Protein 1D4O (pdb70)

Secondary structure (DSSP, 8-state):
--S-B--HHHHHHHHHH-SEEEEEE-HHHHHTTTHHHHHHHHHHHHHTT-EEEEEE-TT-SSSTTHHHHHHHHHT--GGGEEEHHHHGGGGGG-SEEEEES-SGGG-THHHH-TTSTTTT-----GGGSS-EEEEESSS---TT----GGGGSTTEEEEES-HHHHHHHHHHHHHT-

CATH classification: 3.40.50.1220

Solvent-accessible surface area: 8611 Å² total; per-residue (Å²): 118,106,52,78,111,25,80,53,78,60,0,21,83,47,2,156,152,4,110,20,1,2,0,0,1,2,87,25,0,15,65,19,133,0,6,125,7,0,15,43,1,4,122,30,2,48,141,100,68,27,115,5,34,0,0,7,10,85,105,5,12,115,131,131,29,37,1,58,80,46,0,27,135,23,55,6,73,174,123,34,30,34,117,13,123,110,0,18,164,46,0,62,113,3,48,1,0,0,0,0,14,3,13,36,11,0,0,0,12,6,93,87,61,116,144,20,118,10,38,71,96,86,6,1,35,0,33,93,5,130,43,0,0,0,1,30,193,57,49,31,91,24,170,27,71,26,88,0,43,0,2,74,46,145,35,4,2,0,8,64,10,43,8,76,129,10,0,49,30,0,41,56,60,13,187,141,113

Foldseek 3Di:
DQFAADELVVVLVLLVPWQEEEEEEAALCVVLVQLQLVLLVQVLSVVVVGLYAYEYEQCGHDDGCVVVVSNVVNPRDPVRYDYQVVCLVCLLVGSEYEYQHDAVQAACCLPVPCPDPNPVPHHRPNLNHQAYEYEEADQFDDDVRDGGCSRRDPRYYYHHDRRNVSSVVSSVVSVVD

Structure (mmCIF, N/CA/C/O backbone):
data_1D4O
#
_entry.id   1D4O
#
_cell.length_a   33.66
_cell.length_b   36.73
_cell.length_c   38.49
_cell.angle_alpha   68.36
_cell.angle_beta   87.99
_cell.angle_gamma   74.80
#
_symmetry.space_group_name_H-M   'P 1'
#
loop_
_entity.id
_entity.type
_entity.pdbx_description
1 polymer 'NADP(H) TRANSHYDROGENASE'
2 non-polymer 'NADP NICOTINAMIDE-ADENINE-DINUCLEOTIDE PHOSPHATE'
3 water water
#
loop_
_atom_site.group_PDB
_atom_site.id
_atom_site.type_symbol
_atom_site.label_atom_id
_atom_site.label_alt_id
_atom_site.label_comp_id
_atom_site.label_asym_id
_atom_site.label_entity_id
_atom_site.label_seq_id
_atom_site.pdbx_PDB_ins_code
_atom_site.Cartn_x
_atom_site.Cartn_y
_atom_site.Cartn_z
_atom_site.occupancy
_atom_site.B_iso_or_equiv
_atom_site.auth_seq_id
_atom_site.auth_comp_id
_atom_site.auth_asym_id
_atom_site.auth_atom_id
_atom_site.pdbx_PDB_model_num
ATOM 1 N N . GLY A 1 5 ? 10.585 10.086 -5.397 1.00 69.07 5 GLY A N 1
ATOM 2 C CA . GLY A 1 5 ? 11.345 10.576 -4.250 1.00 55.70 5 GLY A CA 1
ATOM 3 C C . GLY A 1 5 ? 10.406 11.038 -3.148 1.00 44.02 5 GLY A C 1
ATOM 4 O O . GLY A 1 5 ? 9.306 11.504 -3.473 1.00 50.35 5 GLY A O 1
ATOM 5 N N . THR A 1 6 ? 10.819 10.933 -1.896 1.00 41.84 6 THR A N 1
ATOM 6 C CA . THR A 1 6 ? 10.045 11.150 -0.686 1.00 34.02 6 THR A CA 1
ATOM 7 C C . THR A 1 6 ? 9.507 12.550 -0.464 1.00 32.57 6 THR A C 1
ATOM 8 O O . THR A 1 6 ? 8.602 12.698 0.370 1.00 38.13 6 THR A O 1
ATOM 12 N N . HIS A 1 7 ? 9.921 13.629 -1.070 1.00 31.05 7 HIS A N 1
ATOM 13 C CA . HIS A 1 7 ? 9.283 14.941 -0.950 1.00 27.40 7 HIS A CA 1
ATOM 14 C C . HIS A 1 7 ? 8.779 15.407 -2.308 1.00 28.32 7 HIS A C 1
ATOM 15 O O . HIS A 1 7 ? 9.072 14.814 -3.339 1.00 28.55 7 HIS A O 1
ATOM 22 N N . THR A 1 8 ? 8.016 16.501 -2.307 1.00 26.71 8 THR A N 1
ATOM 23 C CA . THR A 1 8 ? 7.513 17.164 -3.494 1.00 27.07 8 THR A CA 1
ATOM 24 C C . THR A 1 8 ? 8.285 18.456 -3.718 1.00 25.32 8 THR A C 1
ATOM 25 O O . THR A 1 8 ? 8.437 19.266 -2.814 1.00 27.76 8 THR A O 1
ATOM 29 N N . GLU A 1 9 ? 8.825 18.679 -4.899 1.00 26.72 9 GLU A N 1
ATOM 30 C CA . GLU A 1 9 ? 9.418 19.941 -5.291 1.00 24.78 9 GLU A CA 1
ATOM 31 C C . GLU A 1 9 ? 8.456 20.723 -6.178 1.00 25.70 9 GLU A C 1
ATOM 32 O O . GLU A 1 9 ? 7.818 20.165 -7.115 1.00 30.04 9 GLU A O 1
ATOM 38 N N . ILE A 1 10 ? 8.357 22.018 -5.914 1.00 25.04 10 ILE A N 1
ATOM 39 C CA . ILE A 1 10 ? 7.595 22.904 -6.783 1.00 24.06 10 ILE A CA 1
ATOM 40 C C . ILE A 1 10 ? 8.502 23.985 -7.377 1.00 24.28 10 ILE A C 1
ATOM 41 O O . ILE A 1 10 ? 9.640 24.160 -6.933 1.00 23.77 10 ILE A O 1
ATOM 46 N N . ASN A 1 11 ? 7.959 24.702 -8.350 1.00 23.20 11 ASN A N 1
ATOM 47 C CA . ASN A 1 11 ? 8.679 25.817 -8.989 1.00 23.95 11 ASN A CA 1
ATOM 48 C C . ASN A 1 11 ? 8.067 27.129 -8.519 1.00 23.88 11 ASN A C 1
ATOM 49 O O . ASN A 1 11 ? 7.049 27.142 -7.803 1.00 22.80 11 ASN A O 1
ATOM 54 N N . LEU A 1 12 ? 8.592 28.250 -8.965 1.00 23.47 12 LEU A N 1
ATOM 55 C CA . LEU A 1 12 ? 8.121 29.572 -8.592 1.00 23.56 12 LEU A CA 1
ATOM 56 C C . LEU A 1 12 ? 6.681 29.815 -9.039 1.00 23.30 12 LEU A C 1
ATOM 57 O O . LEU A 1 12 ? 5.942 30.489 -8.321 1.00 22.93 12 LEU A O 1
ATOM 62 N N . ASP A 1 13 ? 6.309 29.331 -10.239 1.00 23.27 13 ASP A N 1
ATOM 63 C CA . ASP A 1 13 ? 4.944 29.605 -10.688 1.00 23.37 13 ASP A CA 1
ATOM 64 C C . ASP A 1 13 ? 3.910 28.842 -9.860 1.00 22.44 13 ASP A C 1
ATOM 65 O O . ASP A 1 13 ? 2.822 29.360 -9.570 1.00 24.02 13 ASP A O 1
ATOM 70 N N . ASN A 1 14 ? 4.280 27.642 -9.435 1.00 21.88 14 ASN A N 1
ATOM 71 C CA . ASN A 1 14 ? 3.384 26.883 -8.541 1.00 22.68 14 ASN A CA 1
ATOM 72 C C . ASN A 1 14 ? 3.166 27.690 -7.248 1.00 21.37 14 ASN A C 1
ATOM 73 O O . ASN A 1 14 ? 2.072 27.820 -6.719 1.00 23.30 14 ASN A O 1
ATOM 78 N N . ALA A 1 15 ? 4.264 28.292 -6.751 1.00 21.97 15 ALA A N 1
ATOM 79 C CA . ALA A 1 15 ? 4.223 29.044 -5.485 1.00 21.40 15 ALA A CA 1
ATOM 80 C C . ALA A 1 15 ? 3.337 30.271 -5.657 1.00 22.15 15 ALA A C 1
ATOM 81 O O . ALA A 1 15 ? 2.554 30.599 -4.765 1.00 23.83 15 ALA A O 1
ATOM 83 N N . ILE A 1 16 ? 3.512 30.952 -6.779 1.00 23.16 16 ILE A N 1
ATOM 84 C CA . ILE A 1 16 ? 2.652 32.128 -7.011 1.00 22.72 16 ILE A CA 1
ATOM 85 C C . ILE A 1 16 ? 1.202 31.751 -7.106 1.00 22.94 16 ILE A C 1
ATOM 86 O O . ILE A 1 16 ? 0.335 32.478 -6.583 1.00 23.48 16 ILE A O 1
ATOM 91 N N . ASP A 1 17 ? 0.904 30.624 -7.787 1.00 22.48 17 ASP A N 1
ATOM 92 C CA . ASP A 1 17 ? -0.526 30.257 -7.860 1.00 23.94 17 ASP A CA 1
ATOM 93 C C . ASP A 1 17 ? -1.065 29.896 -6.493 1.00 24.97 17 ASP A C 1
ATOM 94 O O . ASP A 1 17 ? -2.226 30.209 -6.201 1.00 25.51 17 ASP A O 1
ATOM 99 N N . MET A 1 18 ? -0.284 29.254 -5.631 1.00 24.07 18 MET A N 1
ATOM 100 C CA . MET A 1 18 ? -0.707 28.966 -4.256 1.00 23.68 18 MET A CA 1
ATOM 101 C C . MET A 1 18 ? -0.934 30.265 -3.483 1.00 22.83 18 MET A C 1
ATOM 102 O O . MET A 1 18 ? -1.927 30.367 -2.751 1.00 25.00 18 MET A O 1
ATOM 107 N N . ILE A 1 19 ? -0.060 31.266 -3.625 1.00 22.70 19 ILE A N 1
ATOM 108 C CA . ILE A 1 19 ? -0.260 32.558 -2.958 1.00 23.39 19 ILE A CA 1
ATOM 109 C C . ILE A 1 19 ? -1.531 33.225 -3.448 1.00 25.55 19 ILE A C 1
ATOM 110 O O . ILE A 1 19 ? -2.277 33.814 -2.680 1.00 26.27 19 ILE A O 1
ATOM 115 N N . ARG A 1 20 ? -1.791 33.112 -4.760 1.00 29.64 20 ARG A N 1
ATOM 116 C CA . ARG A 1 20 ? -2.922 33.804 -5.336 1.00 30.87 20 ARG A CA 1
ATOM 117 C C . ARG A 1 20 ? -4.235 33.235 -4.833 1.00 30.48 20 ARG A C 1
ATOM 118 O O . ARG A 1 20 ? -5.245 33.913 -4.595 1.00 32.82 20 ARG A O 1
ATOM 131 N N . GLU A 1 21 ? -4.223 31.917 -4.672 1.00 29.30 21 GLU A N 1
ATOM 132 C CA . GLU A 1 21 ? -5.428 31.228 -4.220 1.00 30.32 21 GLU A CA 1
ATOM 133 C C . GLU A 1 21 ? -5.668 31.355 -2.721 1.00 27.00 21 GLU A C 1
ATOM 134 O O . GLU A 1 21 ? -6.782 31.116 -2.296 1.00 32.12 21 GLU A O 1
ATOM 140 N N . ALA A 1 22 ? -4.665 31.751 -1.939 1.00 24.55 22 ALA A N 1
ATOM 141 C CA . ALA A 1 22 ? -4.774 31.893 -0.488 1.00 22.71 22 ALA A CA 1
ATOM 142 C C . ALA A 1 22 ? -5.333 33.237 -0.053 1.00 24.59 22 ALA A C 1
ATOM 143 O O . ALA A 1 22 ? -4.888 34.290 -0.505 1.00 27.82 22 ALA A O 1
ATOM 145 N N . ASN A 1 23 ? -6.321 33.213 0.855 1.00 24.45 23 ASN A N 1
ATOM 146 C CA . ASN A 1 23 ? -6.762 34.437 1.536 1.00 22.55 23 ASN A CA 1
ATOM 147 C C . ASN A 1 23 ? -5.886 34.794 2.733 1.00 24.23 23 ASN A C 1
ATOM 148 O O . ASN A 1 23 ? -5.656 35.979 3.065 1.00 25.33 23 ASN A O 1
ATOM 153 N N . SER A 1 24 ? -5.453 33.728 3.438 1.00 21.66 24 SER A N 1
ATOM 154 C CA . SER A 1 24 ? -4.714 33.875 4.692 1.00 22.12 24 SER A CA 1
ATOM 155 C C . SER A 1 24 ? -3.353 33.211 4.510 1.00 21.21 24 SER A C 1
ATOM 156 O O . SER A 1 24 ? -3.251 32.044 4.078 1.00 21.79 24 SER A O 1
ATOM 159 N N . ILE A 1 25 ? -2.313 33.967 4.879 1.00 21.23 25 ILE A N 1
ATOM 160 C CA . ILE A 1 25 ? -0.927 33.511 4.763 1.00 21.21 25 ILE A CA 1
ATOM 161 C C . ILE A 1 25 ? -0.211 33.782 6.062 1.00 20.76 25 ILE A C 1
ATOM 162 O O . ILE A 1 25 ? -0.300 34.901 6.582 1.00 22.33 25 ILE A O 1
ATOM 167 N N . ILE A 1 26 ? 0.528 32.778 6.568 1.00 19.72 26 ILE A N 1
ATOM 168 C CA . ILE A 1 26 ? 1.395 33.040 7.704 1.00 20.11 26 ILE A CA 1
ATOM 169 C C . ILE A 1 26 ? 2.820 32.729 7.253 1.00 19.67 26 ILE A C 1
ATOM 170 O O . ILE A 1 26 ? 3.049 31.652 6.641 1.00 20.02 26 ILE A O 1
ATOM 175 N N . ILE A 1 27 ? 3.751 33.629 7.549 1.00 19.13 27 ILE A N 1
ATOM 176 C CA . ILE A 1 27 ? 5.163 33.379 7.289 1.00 19.06 27 ILE A CA 1
ATOM 177 C C . ILE A 1 27 ? 5.822 33.036 8.605 1.00 18.71 27 ILE A C 1
ATOM 178 O O . ILE A 1 27 ? 5.705 33.791 9.584 1.00 20.08 27 ILE A O 1
ATOM 183 N N . THR A 1 28 ? 6.511 31.877 8.644 1.00 19.52 28 THR A N 1
ATOM 184 C CA . THR A 1 28 ? 7.267 31.528 9.836 1.00 19.52 28 THR A CA 1
ATOM 185 C C . THR A 1 28 ? 8.750 31.637 9.477 1.00 19.45 28 THR A C 1
ATOM 186 O O . THR A 1 28 ? 9.267 30.757 8.766 1.00 20.37 28 THR A O 1
ATOM 190 N N . PRO A 1 29 ? 9.419 32.711 9.910 1.00 20.00 29 PRO A N 1
ATOM 191 C CA . PRO A 1 29 ? 10.807 32.972 9.514 1.00 20.43 29 PRO A CA 1
ATOM 192 C C . PRO A 1 29 ? 11.761 32.302 10.481 1.00 19.33 29 PRO A C 1
ATOM 193 O O . PRO A 1 29 ? 11.512 32.220 11.672 1.00 19.90 29 PRO A O 1
ATOM 197 N N . GLY A 1 30 ? 12.923 31.885 9.959 1.00 19.52 30 GLY A N 1
ATOM 198 C CA . GLY A 1 30 ? 13.964 31.336 10.786 1.00 20.14 30 GLY A CA 1
ATOM 199 C C . GLY A 1 30 ? 15.338 31.831 10.332 1.00 21.10 30 GLY A C 1
ATOM 200 O O . GLY A 1 30 ? 15.429 32.726 9.488 1.00 20.64 30 GLY A O 1
ATOM 201 N N . TYR A 1 31 ? 16.365 31.191 10.878 1.00 20.18 31 TYR A N 1
ATOM 202 C CA . TYR A 1 31 ? 17.723 31.630 10.588 1.00 20.59 31 TYR A CA 1
ATOM 203 C C . TYR A 1 31 ? 18.013 31.758 9.105 1.00 20.89 31 TYR A C 1
ATOM 204 O O . TYR A 1 31 ? 18.698 32.719 8.710 1.00 23.24 31 TYR A O 1
ATOM 213 N N . GLY A 1 32 ? 17.543 30.884 8.259 1.00 20.14 32 GLY A N 1
ATOM 214 C CA . GLY A 1 32 ? 17.844 30.961 6.839 1.00 20.70 32 GLY A CA 1
ATOM 215 C C . GLY A 1 32 ? 17.430 32.229 6.161 1.00 20.77 32 GLY A C 1
ATOM 216 O O . GLY A 1 32 ? 18.046 32.662 5.197 1.00 22.25 32 GLY A O 1
ATOM 217 N N . LEU A 1 33 ? 16.349 32.846 6.648 1.00 21.81 33 LEU A N 1
ATOM 218 C CA . LEU A 1 33 ? 15.877 34.125 6.110 1.00 21.29 33 LEU A CA 1
ATOM 219 C C . LEU A 1 33 ? 16.942 35.207 6.278 1.00 21.52 33 LEU A C 1
ATOM 220 O O . LEU A 1 33 ? 17.302 35.906 5.336 1.00 23.33 33 LEU A O 1
ATOM 225 N N . CYS A 1 34 ? 17.404 35.344 7.496 1.00 22.40 34 CYS A N 1
ATOM 226 C CA . CYS A 1 34 ? 18.360 36.456 7.706 1.00 23.09 34 CYS A CA 1
ATOM 227 C C . CYS A 1 34 ? 19.761 36.060 7.258 1.00 23.43 34 CYS A C 1
ATOM 228 O O . CYS A 1 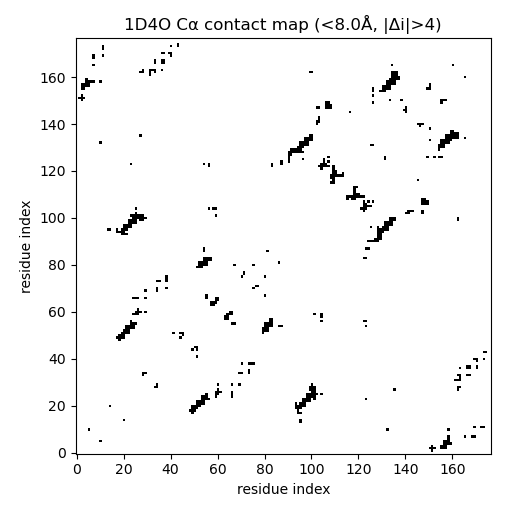34 ? 20.509 36.976 6.855 1.00 23.78 34 CYS A O 1
ATOM 231 N N . ALA A 1 35 ? 20.120 34.786 7.230 1.00 22.12 35 ALA A N 1
ATOM 232 C CA . ALA A 1 35 ? 21.386 34.394 6.613 1.00 23.02 35 ALA A CA 1
ATOM 233 C C . ALA A 1 35 ? 21.465 34.910 5.182 1.00 23.59 35 ALA A C 1
ATOM 234 O O . ALA A 1 35 ? 22.582 35.275 4.712 1.00 24.53 35 ALA A O 1
ATOM 236 N N . ALA A 1 36 ? 20.337 34.908 4.473 1.00 22.11 36 ALA A N 1
ATOM 237 C CA . ALA A 1 36 ? 20.317 35.287 3.069 1.00 22.12 36 ALA A CA 1
ATOM 238 C C . ALA A 1 36 ? 19.997 36.765 2.858 1.00 21.69 36 ALA A C 1
ATOM 239 O O . ALA A 1 36 ? 19.963 37.242 1.711 1.00 23.56 36 ALA A O 1
ATOM 241 N N . LYS A 1 37 ? 19.740 37.515 3.946 1.00 22.96 37 LYS A N 1
ATOM 242 C CA . LYS A 1 37 ? 19.227 38.873 3.860 1.00 23.67 37 LYS A CA 1
ATOM 243 C C . LYS A 1 37 ? 17.928 38.991 3.074 1.00 23.08 37 LYS A C 1
ATOM 244 O O . LYS A 1 37 ? 17.606 39.948 2.338 1.00 23.96 37 LYS A O 1
ATOM 250 N N . ALA A 1 38 ? 17.048 37.996 3.213 1.00 22.51 38 ALA A N 1
ATOM 251 C CA . ALA A 1 38 ? 15.774 37.960 2.500 1.00 23.24 38 ALA A CA 1
ATOM 252 C C . ALA A 1 38 ? 14.701 38.846 3.124 1.00 22.86 38 ALA A C 1
ATOM 253 O O . ALA A 1 38 ? 13.600 38.938 2.587 1.00 21.64 38 ALA A O 1
ATOM 255 N N . GLN A 1 39 ? 15.005 39.505 4.250 1.00 22.38 39 GLN A N 1
ATOM 256 C CA . GLN A 1 39 ? 14.013 40.332 4.900 1.00 22.54 39 GLN A CA 1
ATOM 257 C C . GLN A 1 39 ? 13.546 41.469 4.006 1.00 22.42 39 GLN A C 1
ATOM 258 O O . GLN A 1 39 ? 12.367 41.870 4.138 1.00 23.85 39 GLN A O 1
ATOM 264 N N . TYR A 1 40 ? 14.414 41.948 3.127 1.00 22.98 40 TYR A N 1
ATOM 265 C CA . TYR A 1 40 ? 14.101 43.131 2.308 1.00 24.45 40 TYR A CA 1
ATOM 266 C C . TYR A 1 40 ? 13.074 42.782 1.240 1.00 23.40 40 TYR A C 1
ATOM 267 O O . TYR A 1 40 ? 12.007 43.446 1.216 1.00 24.05 40 TYR A O 1
ATOM 276 N N . PRO A 1 41 ? 13.288 41.785 0.389 1.00 23.10 41 PRO A N 1
ATOM 277 C CA . PRO A 1 41 ? 12.214 41.450 -0.568 1.00 22.54 41 PRO A CA 1
ATOM 278 C C . PRO A 1 41 ? 10.958 40.995 0.160 1.00 24.04 41 PRO A C 1
ATOM 279 O O . PRO A 1 41 ? 9.822 41.211 -0.274 1.00 25.12 41 PRO A O 1
ATOM 283 N N . ILE A 1 42 ? 11.124 40.316 1.298 1.00 22.15 42 ILE A N 1
ATOM 284 C CA . ILE A 1 42 ? 9.900 39.857 1.974 1.00 23.17 42 ILE A CA 1
ATOM 285 C C . ILE A 1 42 ? 9.037 40.984 2.484 1.00 24.11 42 ILE A C 1
ATOM 286 O O . ILE A 1 42 ? 7.782 40.943 2.440 1.00 25.06 42 ILE A O 1
ATOM 291 N N . ALA A 1 43 ? 9.652 42.050 2.995 1.00 24.52 43 ALA A N 1
ATOM 292 C CA . ALA A 1 43 ? 8.814 43.153 3.485 1.00 26.63 43 ALA A CA 1
ATOM 293 C C . ALA A 1 43 ? 8.037 43.725 2.309 1.00 25.62 43 ALA A C 1
ATOM 294 O O . ALA A 1 43 ? 6.883 44.115 2.478 1.00 27.55 43 ALA A O 1
ATOM 296 N N . ASP A 1 44 ? 8.604 43.764 1.097 1.00 25.06 44 ASP A N 1
ATOM 297 C CA . ASP A 1 44 ? 7.787 44.303 -0.010 1.00 26.99 44 ASP A CA 1
ATOM 298 C C . ASP A 1 44 ? 6.715 43.328 -0.474 1.00 25.36 44 ASP A C 1
ATOM 299 O O . ASP A 1 44 ? 5.575 43.741 -0.792 1.00 26.19 44 ASP A O 1
ATOM 304 N N . LEU A 1 45 ? 7.049 42.047 -0.519 1.00 24.45 45 LEU A N 1
ATOM 305 C CA . LEU A 1 45 ? 6.057 41.019 -0.858 1.00 24.73 45 LEU A CA 1
ATOM 306 C C . LEU A 1 45 ? 4.850 41.158 0.062 1.00 25.34 45 LEU A C 1
ATOM 307 O O . LEU A 1 45 ? 3.686 41.139 -0.354 1.00 27.06 45 LEU A O 1
ATOM 312 N N . VAL A 1 46 ? 5.122 41.282 1.375 1.00 24.06 46 VAL A N 1
ATOM 313 C CA . VAL A 1 46 ? 4.016 41.332 2.332 1.00 24.92 46 VAL A CA 1
ATOM 314 C C . VAL A 1 46 ? 3.180 42.585 2.102 1.00 24.68 46 VAL A C 1
ATOM 315 O O . VAL A 1 46 ? 1.936 42.559 2.166 1.00 26.32 46 VAL A O 1
ATOM 319 N N . LYS A 1 47 ? 3.826 43.706 1.806 1.00 25.09 47 LYS A N 1
ATOM 320 C CA . LYS A 1 47 ? 3.054 44.940 1.580 1.00 26.87 47 LYS A CA 1
ATOM 321 C C . LYS A 1 47 ? 2.141 44.778 0.376 1.00 24.97 47 LYS A C 1
ATOM 322 O O . LYS A 1 47 ? 0.953 45.126 0.439 1.00 27.52 47 LYS A O 1
ATOM 328 N N . MET A 1 48 ? 2.674 44.269 -0.733 1.00 25.38 48 MET A N 1
ATOM 329 C CA . MET A 1 48 ? 1.820 44.020 -1.900 1.00 26.28 48 MET A CA 1
ATOM 330 C C . MET A 1 48 ? 0.698 43.028 -1.640 1.00 26.58 48 MET A C 1
ATOM 331 O O . MET A 1 48 ? -0.448 43.214 -2.058 1.00 29.30 48 MET A O 1
ATOM 336 N N . LEU A 1 49 ? 0.992 41.919 -0.957 1.00 25.55 49 LEU A N 1
ATOM 337 C CA . LEU A 1 49 ? -0.097 40.969 -0.742 1.00 25.52 49 LEU A CA 1
ATOM 338 C C . LEU A 1 49 ? -1.170 41.517 0.189 1.00 26.18 49 LEU A C 1
ATOM 339 O O . LEU A 1 49 ? -2.363 41.202 0.025 1.00 28.68 49 LEU A O 1
ATOM 344 N N . SER A 1 50 ? -0.783 42.306 1.186 1.00 27.08 50 SER A N 1
ATOM 345 C CA . SER A 1 50 ? -1.741 42.951 2.070 1.00 30.30 50 SER A CA 1
ATOM 346 C C . SER A 1 50 ? -2.599 43.925 1.277 1.00 29.54 50 SER A C 1
ATOM 347 O O . SER A 1 50 ? -3.793 44.038 1.535 1.00 30.88 50 SER A O 1
ATOM 350 N N . GLU A 1 51 ? -2.007 44.617 0.301 1.00 34.54 51 GLU A N 1
ATOM 351 C CA . GLU A 1 51 ? -2.790 45.581 -0.505 1.00 39.31 51 GLU A CA 1
ATOM 352 C C . GLU A 1 51 ? -3.810 44.863 -1.368 1.00 41.08 51 GLU A C 1
ATOM 353 O O . GLU A 1 51 ? -4.8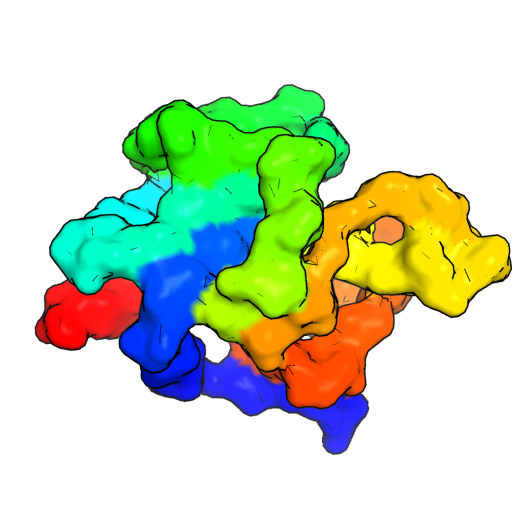47 45.413 -1.752 1.00 48.04 51 GLU A O 1
ATOM 359 N N . GLN A 1 52 ? -3.565 43.598 -1.691 1.00 39.47 52 GLN A N 1
ATOM 360 C CA . GLN A 1 52 ? -4.519 42.777 -2.430 1.00 38.66 52 GLN A CA 1
ATOM 361 C C . GLN A 1 52 ? -5.567 42.186 -1.491 1.00 37.18 52 GLN A C 1
ATOM 362 O O . GLN A 1 52 ? -6.337 41.307 -1.895 1.00 41.30 52 GLN A O 1
ATOM 368 N N . GLY A 1 53 ? -5.583 42.658 -0.248 1.00 33.74 53 GLY A N 1
ATOM 369 C CA . GLY A 1 53 ? -6.582 42.293 0.733 1.00 35.49 53 GLY A CA 1
ATOM 370 C C . GLY A 1 53 ? -6.358 40.982 1.457 1.00 32.62 53 GLY A C 1
ATOM 371 O O . GLY A 1 53 ? -7.195 40.532 2.254 1.00 33.21 53 GLY A O 1
ATOM 372 N N . LYS A 1 54 ? -5.244 40.285 1.221 1.00 27.41 54 LYS A N 1
ATOM 373 C CA . LYS A 1 54 ? -4.961 39.058 1.932 1.00 24.89 54 LYS A CA 1
ATOM 374 C C . LYS A 1 54 ? -4.546 39.379 3.360 1.00 24.23 54 LYS A C 1
ATOM 375 O O . LYS A 1 54 ? -3.978 40.437 3.628 1.00 26.81 54 LYS A O 1
ATOM 381 N N . LYS A 1 55 ? -4.843 38.453 4.260 1.00 24.82 55 LYS A N 1
ATOM 382 C CA . LYS A 1 55 ? -4.405 38.507 5.634 1.00 23.18 55 LYS A CA 1
ATOM 383 C C . LYS A 1 55 ? -3.021 37.871 5.699 1.00 23.62 55 LYS A C 1
ATOM 384 O O . LYS A 1 55 ? -2.923 36.654 5.549 1.00 25.98 55 LYS A O 1
ATOM 390 N N . VAL A 1 56 ? -2.010 38.707 5.878 1.00 22.70 56 VAL A N 1
ATOM 391 C CA . VAL A 1 56 ? -0.609 38.238 5.856 1.00 22.34 56 VAL A CA 1
ATOM 392 C C . VAL A 1 56 ? 0.035 38.617 7.190 1.00 21.50 56 VAL A C 1
ATOM 393 O O . VAL A 1 56 ? 0.100 39.788 7.560 1.00 23.53 56 VAL A O 1
ATOM 397 N N . ARG A 1 57 ? 0.525 37.585 7.903 1.00 20.89 57 ARG A N 1
ATOM 398 C CA . ARG A 1 57 ? 1.117 37.820 9.210 1.00 21.68 57 ARG A CA 1
ATOM 399 C C . ARG A 1 57 ? 2.372 36.958 9.353 1.00 20.25 57 ARG A C 1
ATOM 400 O O . ARG A 1 57 ? 2.531 35.979 8.617 1.00 20.82 57 ARG A O 1
ATOM 408 N N . PHE A 1 58 ? 3.226 37.357 10.274 1.00 20.20 58 PHE A N 1
ATOM 409 C CA . PHE A 1 58 ? 4.345 36.517 10.694 1.00 20.33 58 PHE A CA 1
ATOM 410 C C . PHE A 1 58 ? 4.121 35.825 12.029 1.00 20.26 58 PHE A C 1
ATOM 411 O O . PHE A 1 58 ? 3.621 36.443 12.954 1.00 21.99 58 PHE A O 1
ATOM 419 N N . GLY A 1 59 ? 4.539 34.566 12.129 1.00 19.73 59 GLY A N 1
ATOM 420 C CA . GLY A 1 59 ? 4.516 33.803 13.388 1.00 19.66 59 GLY A CA 1
ATOM 421 C C . GLY A 1 59 ? 5.954 33.469 13.725 1.00 19.19 59 GLY A C 1
ATOM 422 O O . GLY A 1 59 ? 6.563 32.721 12.982 1.00 20.76 59 GLY A O 1
ATOM 423 N N . ILE A 1 60 ? 6.470 34.072 14.799 1.00 19.83 60 ILE A N 1
ATOM 424 C CA . ILE A 1 60 ? 7.900 33.920 15.090 1.00 20.73 60 ILE A CA 1
ATOM 425 C C . ILE A 1 60 ? 8.097 33.182 16.400 1.00 20.44 60 ILE A C 1
ATOM 426 O O . ILE A 1 60 ? 7.609 33.579 17.464 1.00 23.76 60 ILE A O 1
ATOM 431 N N . HIS A 1 61 ? 8.882 32.084 16.328 1.00 21.12 61 HIS A N 1
ATOM 432 C CA . HIS A 1 61 ? 9.242 31.308 17.486 1.00 20.07 61 HIS A CA 1
ATOM 433 C C . HIS A 1 61 ? 10.156 32.132 18.384 1.00 20.36 61 HIS A C 1
ATOM 434 O O . HIS A 1 61 ? 11.063 32.846 17.889 1.00 20.48 61 HIS A O 1
ATOM 441 N N . PRO A 1 62 ? 10.040 32.042 19.707 1.00 20.41 62 PRO A N 1
ATOM 442 C CA . PRO A 1 62 ? 10.984 32.791 20.570 1.00 20.74 62 PRO A CA 1
ATOM 443 C C . PRO A 1 62 ? 12.456 32.436 20.362 1.00 22.66 62 PRO A C 1
ATOM 444 O O . PRO A 1 62 ? 13.287 33.329 20.616 1.00 24.15 62 PRO A O 1
ATOM 448 N N . VAL A 1 63 ? 12.792 31.233 19.874 1.00 21.67 63 VAL A N 1
ATOM 449 C CA . VAL A 1 63 ? 14.191 30.880 19.629 1.00 22.03 63 VAL A CA 1
ATOM 450 C C . VAL A 1 63 ? 14.557 30.828 18.151 1.00 21.46 63 VAL A C 1
ATOM 451 O O . VAL A 1 63 ? 15.597 30.303 17.793 1.00 22.37 63 VAL A O 1
ATOM 455 N N . ALA A 1 64 ? 13.765 31.424 17.263 1.00 21.11 64 ALA A N 1
ATOM 456 C CA . ALA A 1 64 ? 14.088 31.504 15.859 1.00 20.49 64 ALA A CA 1
ATOM 457 C C . ALA A 1 64 ? 15.414 32.245 15.711 1.00 20.02 64 ALA A C 1
ATOM 458 O O . ALA A 1 64 ? 15.752 33.154 16.485 1.00 22.19 64 ALA A O 1
ATOM 460 N N . GLY A 1 65 ? 16.189 31.859 14.710 1.00 20.96 65 GLY A N 1
ATOM 461 C CA . GLY A 1 65 ? 17.443 32.553 14.473 1.00 20.77 65 GLY A CA 1
ATOM 462 C C . GLY A 1 65 ? 18.593 32.042 15.311 1.00 20.43 65 GLY A C 1
ATOM 463 O O . GLY A 1 65 ? 18.596 30.902 15.802 1.00 21.67 65 GLY A O 1
ATOM 464 N N . ARG A 1 66 ? 19.593 32.911 15.499 1.00 21.35 66 ARG A N 1
ATOM 465 C CA . ARG A 1 66 ? 20.800 32.545 16.259 1.00 23.57 66 ARG A CA 1
ATOM 466 C C . ARG A 1 66 ? 21.081 33.530 17.390 1.00 23.90 66 ARG A C 1
ATOM 467 O O . ARG A 1 66 ? 22.052 33.281 18.123 1.00 26.78 66 ARG A O 1
ATOM 475 N N . MET A 1 67 ? 20.257 34.561 17.558 1.00 23.38 67 MET A N 1
ATOM 476 C CA . MET A 1 67 ? 20.347 35.529 18.648 1.00 25.63 67 MET A CA 1
ATOM 477 C C . MET A 1 67 ? 18.910 35.789 19.147 1.00 24.69 67 MET A C 1
ATOM 478 O O . MET A 1 67 ? 17.965 35.681 18.383 1.00 24.25 67 MET A O 1
ATOM 483 N N . PRO A 1 68 ? 18.761 36.125 20.413 1.00 27.43 68 PRO A N 1
ATOM 484 C CA . PRO A 1 68 ? 17.419 36.249 20.956 1.00 28.00 68 PRO A CA 1
ATOM 485 C C . PRO A 1 68 ? 16.655 37.384 20.258 1.00 26.37 68 PRO A C 1
ATOM 486 O O . PRO A 1 68 ? 17.140 38.526 20.267 1.00 28.56 68 PRO A O 1
ATOM 490 N N . GLY A 1 69 ? 15.512 37.084 19.641 1.00 25.25 69 GLY A N 1
ATOM 491 C CA . GLY A 1 69 ? 14.740 38.137 18.978 1.00 24.17 69 GLY A CA 1
ATOM 492 C C . GLY A 1 69 ? 15.317 38.551 17.634 1.00 21.24 69 GLY A C 1
ATOM 493 O O . GLY A 1 69 ? 14.846 39.532 17.035 1.00 21.98 69 GLY A O 1
ATOM 494 N N . GLN A 1 70 ? 16.284 37.841 17.105 1.00 21.59 70 GLN A N 1
ATOM 495 C CA . GLN A 1 70 ? 16.933 38.230 15.848 1.00 22.24 70 GLN A CA 1
ATOM 496 C C . GLN A 1 70 ? 15.971 38.423 14.705 1.00 22.59 70 GLN A C 1
ATOM 497 O O . GLN A 1 70 ? 16.116 39.432 13.986 1.00 22.65 70 GLN A O 1
ATOM 503 N N . LEU A 1 71 ? 15.016 37.529 14.449 1.00 20.82 71 LEU A N 1
ATOM 504 C CA . LEU A 1 71 ? 14.100 37.698 13.324 1.00 20.79 71 LEU A CA 1
ATOM 505 C C . LEU A 1 71 ? 13.192 38.921 13.561 1.00 19.85 71 LEU A C 1
ATOM 506 O O . LEU A 1 71 ? 12.870 39.678 12.659 1.00 21.19 71 LEU A O 1
ATOM 511 N N . ASN A 1 72 ? 12.767 39.161 14.793 1.00 21.01 72 ASN A N 1
ATOM 512 C CA . ASN A 1 72 ? 11.895 40.298 15.107 1.00 21.72 72 ASN A CA 1
ATOM 513 C C . ASN A 1 72 ? 12.617 41.605 14.806 1.00 22.10 72 ASN A C 1
ATOM 514 O O . ASN A 1 72 ? 12.049 42.485 14.187 1.00 22.64 72 ASN A O 1
ATOM 519 N N . VAL A 1 73 ? 13.870 41.695 15.279 1.00 21.83 73 VAL A N 1
ATOM 520 C CA . VAL A 1 73 ? 14.669 42.920 15.066 1.00 22.74 73 VAL A CA 1
ATOM 521 C C . VAL A 1 73 ? 14.882 43.119 13.579 1.00 21.05 73 VAL A C 1
ATOM 522 O O . VAL A 1 73 ? 14.662 44.256 13.076 1.00 21.53 73 VAL A O 1
ATOM 526 N N . LEU A 1 74 ? 15.296 42.081 12.852 1.00 21.61 74 LEU A N 1
ATOM 527 C CA . LEU A 1 74 ? 15.676 42.318 11.455 1.00 21.42 74 LEU A CA 1
ATOM 528 C C . LEU A 1 74 ? 14.457 42.599 10.611 1.00 22.27 74 LEU A C 1
ATOM 529 O O . LEU A 1 74 ? 14.506 43.383 9.659 1.00 22.28 74 LEU A O 1
ATOM 534 N N . LEU A 1 75 ? 13.301 41.972 10.886 1.00 21.86 75 LEU A N 1
ATOM 535 C CA . LEU A 1 75 ? 12.102 42.311 10.110 1.00 23.26 75 LEU A CA 1
ATOM 536 C C . LEU A 1 75 ? 11.625 43.722 10.423 1.00 21.60 75 LEU A C 1
ATOM 5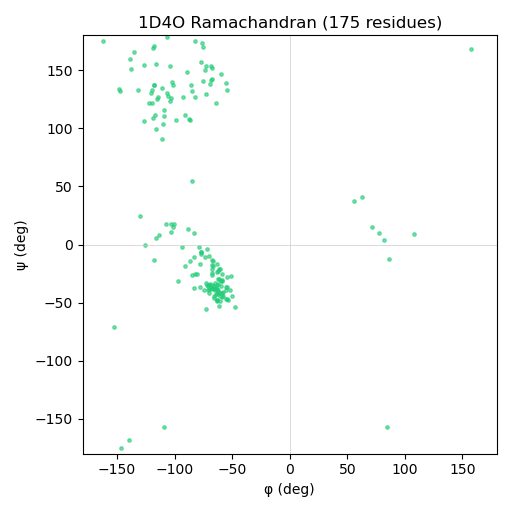37 O O . LEU A 1 75 ? 11.175 44.485 9.528 1.00 23.26 75 LEU A O 1
ATOM 542 N N . ALA A 1 76 ? 11.693 44.166 11.676 1.00 21.86 76 ALA A N 1
ATOM 543 C CA . ALA A 1 76 ? 11.343 45.548 12.030 1.00 22.50 76 ALA A CA 1
ATOM 544 C C . ALA A 1 76 ? 12.240 46.549 11.319 1.00 22.41 76 ALA A C 1
ATOM 545 O O . ALA A 1 76 ? 11.774 47.511 10.677 1.00 24.62 76 ALA A O 1
ATOM 547 N N . GLU A 1 77 ? 13.547 46.297 11.387 1.00 21.69 77 GLU A N 1
ATOM 548 C CA . GLU A 1 77 ? 14.545 47.139 10.711 1.00 21.79 77 GLU A CA 1
ATOM 549 C C . GLU A 1 77 ? 14.222 47.220 9.239 1.00 21.94 77 GLU A C 1
ATOM 550 O O . GLU A 1 77 ? 14.326 48.283 8.612 1.00 23.14 77 GLU A O 1
ATOM 556 N N . ALA A 1 78 ? 13.773 46.151 8.592 1.00 24.26 78 ALA A N 1
ATOM 557 C CA . ALA A 1 78 ? 13.482 46.134 7.152 1.00 24.07 78 ALA A CA 1
ATOM 558 C C . ALA A 1 78 ? 12.160 46.808 6.798 1.00 23.54 78 ALA A C 1
ATOM 559 O O . ALA A 1 78 ? 11.847 46.989 5.614 1.00 25.50 78 ALA A O 1
ATOM 561 N N . GLY A 1 79 ? 11.363 47.164 7.784 1.00 24.01 79 GLY A N 1
ATOM 562 C CA . GLY A 1 79 ? 10.138 47.903 7.573 1.00 24.28 79 GLY A CA 1
ATOM 563 C C . GLY A 1 79 ? 8.845 47.137 7.759 1.00 23.88 79 GLY A C 1
ATOM 564 O O . GLY A 1 79 ? 7.770 47.670 7.473 1.00 24.48 79 GLY A O 1
ATOM 565 N N . VAL A 1 80 ? 8.882 45.902 8.270 1.00 22.84 80 VAL A N 1
ATOM 566 C CA . VAL A 1 80 ? 7.637 45.152 8.490 1.00 23.59 80 VAL A CA 1
ATOM 567 C C . VAL A 1 80 ? 6.940 45.790 9.686 1.00 22.35 80 VAL A C 1
ATOM 568 O O . VAL A 1 80 ? 7.543 46.010 10.734 1.00 24.54 80 VAL A O 1
ATOM 572 N N . PRO A 1 81 ? 5.658 46.138 9.576 1.00 22.91 81 PRO A N 1
ATOM 573 C CA . PRO A 1 81 ? 5.000 46.769 10.730 1.00 23.94 81 PRO A CA 1
ATOM 574 C C . PRO A 1 81 ? 4.854 45.767 11.879 1.00 23.05 81 PRO A C 1
ATOM 575 O O . PRO A 1 81 ? 4.594 44.574 11.663 1.00 24.43 81 PRO A O 1
ATOM 579 N N . TYR A 1 82 ? 5.049 46.276 13.101 1.00 22.97 82 TYR A N 1
ATOM 580 C CA . TYR A 1 82 ? 4.967 45.460 14.298 1.00 23.18 82 TYR A CA 1
ATOM 581 C C . TYR A 1 82 ? 3.581 44.827 14.427 1.00 23.31 82 TYR A C 1
ATOM 582 O O . TYR A 1 82 ? 3.503 43.732 14.972 1.00 23.94 82 TYR A O 1
ATOM 591 N N . ASP A 1 83 ? 2.530 45.467 13.957 1.00 23.24 83 ASP A N 1
ATOM 592 C CA . ASP A 1 83 ? 1.179 44.930 14.202 1.00 23.92 83 ASP A CA 1
ATOM 593 C C . ASP A 1 83 ? 0.843 43.670 13.397 1.00 24.74 83 ASP A C 1
ATOM 594 O O . ASP A 1 83 ? -0.245 43.132 13.657 1.00 26.25 83 ASP A O 1
ATOM 599 N N . ILE A 1 84 ? 1.675 43.161 12.490 1.00 22.72 84 ILE A N 1
ATOM 600 C CA . ILE A 1 84 ? 1.433 41.917 11.767 1.00 22.40 84 ILE A CA 1
ATOM 601 C C . ILE A 1 84 ? 2.454 40.847 12.167 1.00 23.15 84 ILE A C 1
ATOM 602 O O . ILE A 1 84 ? 2.508 39.785 11.561 1.00 24.29 84 ILE A O 1
ATOM 607 N N . VAL A 1 85 ? 3.257 41.129 13.188 1.00 23.02 85 VAL A N 1
ATOM 608 C CA . VAL A 1 85 ? 4.234 40.192 13.690 1.00 21.59 85 VAL A CA 1
ATOM 609 C C . VAL A 1 85 ? 3.788 39.671 15.055 1.00 22.19 85 VAL A C 1
ATOM 610 O O . VAL A 1 85 ? 3.653 40.428 16.023 1.00 23.83 85 VAL A O 1
ATOM 614 N N . LEU A 1 86 ? 3.515 38.356 15.099 1.00 21.01 86 LEU A N 1
ATOM 615 C CA . LEU A 1 86 ? 2.980 37.751 16.321 1.00 21.76 86 LEU A CA 1
ATOM 616 C C . LEU A 1 86 ? 3.940 36.720 16.918 1.00 20.35 86 LEU A C 1
ATOM 617 O O . LEU A 1 86 ? 4.763 36.119 16.216 1.00 22.39 86 LEU A O 1
ATOM 622 N N . GLU A 1 87 ? 3.809 36.511 18.220 1.00 20.87 87 GLU A N 1
ATOM 623 C CA . GLU A 1 87 ? 4.547 35.460 18.916 1.00 23.19 87 GLU A CA 1
ATOM 624 C C . GLU A 1 87 ? 3.927 34.093 18.662 1.00 22.00 87 GLU A C 1
ATOM 625 O O . GLU A 1 87 ? 2.726 33.967 18.382 1.00 22.73 87 GLU A O 1
ATOM 631 N N . MET A 1 88 ? 4.724 33.033 18.818 1.00 23.69 88 MET A N 1
ATOM 632 C CA . MET A 1 88 ? 4.211 31.662 18.642 1.00 23.24 88 MET A CA 1
ATOM 633 C C . MET A 1 88 ? 2.904 31.376 19.371 1.00 21.59 88 MET A C 1
ATOM 634 O O . MET A 1 88 ? 1.934 30.91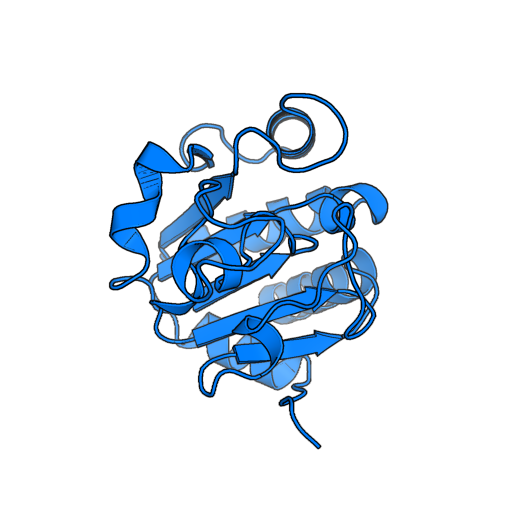5 18.778 1.00 23.24 88 MET A O 1
ATOM 639 N N . ASP A 1 89 ? 2.860 31.642 20.679 1.00 24.80 89 ASP A N 1
ATOM 640 C CA . ASP A 1 89 ? 1.647 31.303 21.436 1.00 26.86 89 ASP A CA 1
ATOM 641 C C . ASP A 1 89 ? 0.501 32.266 21.114 1.00 28.36 89 ASP A C 1
ATOM 642 O O . ASP A 1 89 ? -0.651 32.016 21.458 1.00 32.48 89 ASP A O 1
ATOM 647 N N . GLU A 1 90 ? 0.757 33.375 20.417 1.00 23.38 90 GLU A N 1
ATOM 648 C CA . GLU A 1 90 ? -0.340 34.206 19.959 1.00 23.72 90 GLU A CA 1
ATOM 649 C C . GLU A 1 90 ? -0.996 33.728 18.667 1.00 23.89 90 GLU A C 1
ATOM 650 O O . GLU A 1 90 ? -2.154 34.091 18.381 1.00 28.62 90 GLU A O 1
ATOM 656 N N . ILE A 1 91 ? -0.273 32.995 17.842 1.00 22.75 91 ILE A N 1
ATOM 657 C CA . ILE A 1 91 ? -0.696 32.628 16.508 1.00 22.27 91 ILE A CA 1
ATOM 658 C C . ILE A 1 91 ? -0.843 31.117 16.281 1.00 22.22 91 ILE A C 1
ATOM 659 O O . ILE A 1 91 ? -1.501 30.754 15.272 1.00 23.42 91 ILE A O 1
ATOM 664 N N . ASN A 1 92 ? -0.353 30.223 17.139 1.00 20.97 92 ASN A N 1
ATOM 665 C CA . ASN A 1 92 ? -0.351 28.792 16.827 1.00 22.34 92 ASN A CA 1
ATOM 666 C C . ASN A 1 92 ? -1.753 28.264 16.599 1.00 22.45 92 ASN A C 1
ATOM 667 O O . ASN A 1 92 ? -1.970 27.387 15.744 1.00 24.10 92 ASN A O 1
ATOM 672 N N . HIS A 1 93 ? -2.749 28.764 17.326 1.00 23.60 93 HIS A N 1
ATOM 673 C CA . HIS A 1 93 ? -4.091 28.242 17.199 1.00 24.66 93 HIS A CA 1
ATOM 674 C C . HIS A 1 93 ? -4.699 28.553 15.836 1.00 23.31 93 HIS A C 1
ATOM 675 O O . HIS A 1 93 ? -5.709 27.946 15.464 1.00 23.89 93 HIS A O 1
ATOM 682 N N . ASP A 1 94 ? -4.114 29.455 15.028 1.00 21.95 94 ASP A N 1
ATOM 683 C CA . ASP A 1 94 ? -4.630 29.860 13.748 1.00 23.01 94 ASP A CA 1
ATOM 684 C C . ASP A 1 94 ? -4.171 28.953 12.617 1.00 22.02 94 ASP A C 1
ATOM 685 O O . ASP A 1 94 ? -4.738 29.034 11.496 1.00 22.07 94 ASP A O 1
ATOM 690 N N . PHE A 1 95 ? -3.156 28.098 12.817 1.00 20.94 95 PHE A N 1
ATOM 691 C CA . PHE A 1 95 ? -2.686 27.320 11.664 1.00 20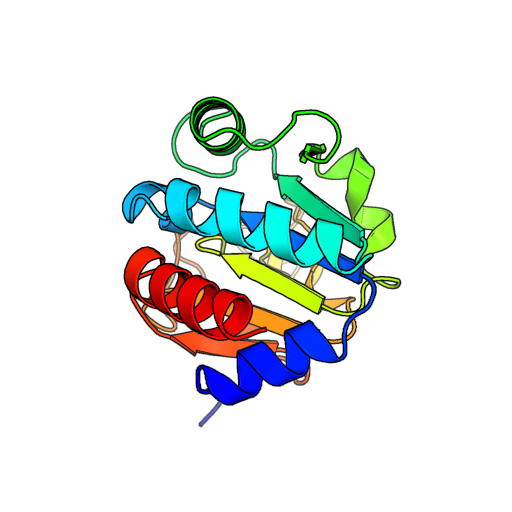.73 95 PHE A CA 1
ATOM 692 C C . PHE A 1 95 ? -3.770 26.458 10.999 1.00 21.04 95 PHE A C 1
ATOM 693 O O . PHE A 1 95 ? -3.791 26.388 9.749 1.00 20.87 95 PHE A O 1
ATOM 701 N N . PRO A 1 96 ? -4.679 25.762 11.658 1.00 21.17 96 PRO A N 1
ATOM 702 C CA . PRO A 1 96 ? -5.745 24.993 10.986 1.00 22.15 96 PRO A CA 1
ATOM 703 C C . PRO A 1 96 ? -6.653 25.851 10.130 1.00 22.07 96 PRO A C 1
ATOM 704 O O . PRO A 1 96 ? -7.310 25.299 9.218 1.00 24.77 96 PRO A O 1
ATOM 708 N N . ASP A 1 97 ? -6.713 27.170 10.384 1.00 22.15 97 ASP A N 1
ATOM 709 C CA . ASP A 1 97 ? -7.527 28.090 9.596 1.00 23.39 97 ASP A CA 1
ATOM 710 C C . ASP A 1 97 ? -6.727 28.890 8.592 1.00 22.51 97 ASP A C 1
ATOM 711 O O . ASP A 1 97 ? -7.193 29.888 8.013 1.00 27.39 97 ASP A O 1
ATOM 716 N N . THR A 1 98 ? -5.502 28.442 8.337 1.00 21.34 98 THR A N 1
ATOM 717 C CA . THR A 1 98 ? -4.632 29.177 7.434 1.00 22.15 98 THR A CA 1
ATOM 718 C C . THR A 1 98 ? -4.503 28.440 6.105 1.00 20.69 98 THR A C 1
ATOM 719 O O . THR A 1 98 ? -4.226 27.215 6.063 1.00 22.36 98 THR A O 1
ATOM 723 N N . ASP A 1 99 ? -4.714 29.200 5.039 1.00 20.95 99 ASP A N 1
ATOM 724 C CA . ASP A 1 99 ? -4.668 28.657 3.686 1.00 20.22 99 ASP A CA 1
ATOM 725 C C . ASP A 1 99 ? -3.225 28.302 3.280 1.00 20.34 99 ASP A C 1
ATOM 726 O O . ASP A 1 99 ? -3.032 27.295 2.608 1.00 22.07 99 ASP A O 1
ATOM 731 N N . LEU A 1 100 ? -2.250 29.121 3.653 1.00 20.26 100 LEU A N 1
ATOM 732 C CA . LEU A 1 100 ? -0.889 28.904 3.196 1.00 21.00 100 LEU A CA 1
ATOM 733 C C . LEU A 1 100 ? 0.104 29.345 4.243 1.00 20.32 100 LEU A C 1
ATOM 734 O O . LEU A 1 100 ? -0.001 30.464 4.792 1.00 20.76 100 LEU A O 1
ATOM 739 N N . VAL A 1 101 ? 1.085 28.460 4.499 1.00 19.01 101 VAL A N 1
ATOM 740 C CA . VAL A 1 101 ? 2.191 28.830 5.354 1.00 18.64 101 VAL A CA 1
ATOM 741 C C . VAL A 1 101 ? 3.476 28.854 4.543 1.00 18.57 101 VAL A C 1
ATOM 742 O O . VAL A 1 101 ? 3.736 27.867 3.871 1.00 20.33 101 VAL A O 1
ATOM 746 N N . LEU A 1 102 ? 4.181 29.991 4.622 1.00 18.96 102 LEU A N 1
ATOM 747 C CA . LEU A 1 102 ? 5.507 30.091 4.019 1.00 19.52 102 LEU A CA 1
ATOM 748 C C . LEU A 1 102 ? 6.553 29.892 5.111 1.00 18.93 102 LEU A C 1
ATOM 749 O O . LEU A 1 102 ? 6.733 30.790 5.953 1.00 19.60 102 LEU A O 1
ATOM 754 N N . VAL A 1 103 ? 7.227 28.739 5.122 1.00 19.51 103 VAL A N 1
ATOM 755 C CA . VAL A 1 103 ? 8.301 28.473 6.068 1.00 20.29 103 VAL A CA 1
ATOM 756 C C . VAL A 1 103 ? 9.575 29.018 5.421 1.00 19.72 103 VAL A C 1
ATOM 757 O O . VAL A 1 103 ? 9.980 28.441 4.408 1.00 20.92 103 VAL A O 1
ATOM 761 N N . ILE A 1 104 ? 10.131 30.118 5.890 1.00 19.71 104 ILE A N 1
ATOM 762 C CA . ILE A 1 104 ? 11.234 30.744 5.161 1.00 20.21 104 ILE A CA 1
ATOM 763 C C . ILE A 1 104 ? 12.475 30.696 6.033 1.00 20.11 104 ILE A C 1
ATOM 764 O O . ILE A 1 104 ? 12.676 31.449 6.981 1.00 20.21 104 ILE A O 1
ATOM 769 N N . GLY A 1 105 ? 13.336 29.713 5.764 1.00 20.74 105 GLY A N 1
ATOM 770 C CA . GLY A 1 105 ? 14.538 29.554 6.517 1.00 20.92 105 GLY A CA 1
ATOM 771 C C . GLY A 1 105 ? 14.335 29.037 7.948 1.00 21.75 105 GLY A C 1
ATOM 772 O O . GLY A 1 105 ? 15.265 29.150 8.747 1.00 21.85 105 GLY A O 1
ATOM 773 N N . ALA A 1 106 ? 13.154 28.497 8.275 1.00 21.89 106 ALA A N 1
ATOM 774 C CA . ALA A 1 106 ? 12.902 27.907 9.585 1.00 21.53 106 ALA A CA 1
ATOM 775 C C . ALA A 1 106 ? 12.916 26.382 9.451 1.00 20.17 106 ALA A C 1
ATOM 776 O O . ALA A 1 106 ? 12.611 25.839 8.365 1.00 21.73 106 ALA A O 1
ATOM 778 N N . ASN A 1 107 ? 13.235 25.662 10.510 1.00 20.14 107 ASN A N 1
ATOM 779 C CA . ASN A 1 107 ? 13.286 24.194 10.437 1.00 19.89 107 ASN A CA 1
ATOM 780 C C . ASN A 1 107 ? 13.008 23.633 11.818 1.00 19.92 107 ASN A C 1
ATOM 781 O O . ASN A 1 107 ? 11.919 23.080 12.071 1.00 20.23 107 ASN A O 1
ATOM 786 N N . ASP A 1 108 ? 13.978 23.804 12.738 1.00 20.70 108 ASP A N 1
ATOM 787 C CA . ASP A 1 108 ? 13.771 23.333 14.102 1.00 21.01 108 ASP A CA 1
ATOM 788 C C . ASP A 1 108 ? 12.505 23.896 14.739 1.00 20.64 108 ASP A C 1
ATOM 789 O O . ASP A 1 108 ? 11.811 23.230 15.509 1.00 21.82 108 ASP A O 1
ATOM 794 N N . THR A 1 109 ? 12.188 25.150 14.435 1.00 19.89 109 THR A N 1
ATOM 795 C CA . THR A 1 109 ? 11.076 25.856 15.080 1.00 20.37 109 THR A CA 1
ATOM 796 C C . THR A 1 109 ? 9.732 25.403 14.504 1.00 19.91 109 THR A C 1
ATOM 797 O O . THR A 1 109 ? 8.691 25.841 15.046 1.00 20.41 109 THR A O 1
ATOM 801 N N . VAL A 1 110 ? 9.748 24.575 13.459 1.00 19.47 110 VAL A N 1
ATOM 802 C CA . VAL A 1 110 ? 8.520 24.086 12.798 1.00 20.20 110 VAL A CA 1
ATOM 803 C C . VAL A 1 110 ? 8.574 22.573 12.639 1.00 20.15 110 VAL A C 1
ATOM 804 O O . VAL A 1 110 ? 7.883 21.979 11.786 1.00 21.49 110 VAL A O 1
ATOM 808 N N . ASN A 1 111 ? 9.351 21.878 13.482 1.00 20.03 111 ASN A N 1
ATOM 809 C CA . ASN A 1 111 ? 9.585 20.429 13.319 1.00 20.34 111 ASN A CA 1
ATOM 810 C C . ASN A 1 111 ? 8.570 19.621 14.094 1.00 20.55 111 ASN A C 1
ATOM 811 O O . ASN A 1 111 ? 8.579 19.588 15.335 1.00 20.34 111 ASN A O 1
ATOM 816 N N . SER A 1 112 ? 7.686 18.923 13.357 1.00 20.48 112 SER A N 1
ATOM 817 C CA . SER A 1 112 ? 6.591 18.163 13.957 1.00 20.87 112 SER A CA 1
ATOM 818 C C . SER A 1 112 ? 7.068 16.983 14.781 1.00 21.21 112 SER A C 1
ATOM 819 O O . SER A 1 112 ? 6.269 16.469 15.572 1.00 22.30 112 SER A O 1
ATOM 822 N N . ALA A 1 113 ? 8.300 16.505 14.625 1.00 20.89 113 ALA A N 1
ATOM 823 C CA . ALA A 1 113 ? 8.747 15.357 15.449 1.00 21.63 113 ALA A CA 1
ATOM 824 C C . ALA A 1 113 ? 8.727 15.739 16.917 1.00 21.56 113 ALA A C 1
ATOM 825 O O . ALA A 1 113 ? 8.629 14.828 17.765 1.00 23.00 113 ALA A O 1
ATOM 827 N N . ALA A 1 114 ? 8.791 17.044 17.240 1.00 22.12 114 ALA A N 1
ATOM 828 C CA . ALA A 1 114 ? 8.704 17.405 18.661 1.00 23.34 114 ALA A CA 1
ATOM 829 C C . ALA A 1 114 ? 7.378 16.995 19.274 1.00 22.65 114 ALA A C 1
ATOM 830 O O . ALA A 1 114 ? 7.339 16.751 20.491 1.00 25.07 114 ALA A O 1
ATOM 832 N N . GLN A 1 115 ? 6.315 16.954 18.484 1.00 22.60 115 GLN A N 1
ATOM 833 C CA . GLN A 1 115 ? 5.034 16.430 18.963 1.00 23.27 115 GLN A CA 1
ATOM 834 C C . GLN A 1 115 ? 4.827 14.982 18.564 1.00 23.68 115 GLN A C 1
ATOM 835 O O . GLN A 1 115 ? 4.184 14.268 19.349 1.00 27.19 115 GLN A O 1
ATOM 841 N N . GLU A 1 116 ? 5.346 14.512 17.439 1.00 23.38 116 GLU A N 1
ATOM 842 C CA . GLU A 1 116 ? 4.962 13.193 16.946 1.00 22.87 116 GLU A CA 1
ATOM 843 C C . GLU A 1 116 ? 5.838 12.019 17.427 1.00 26.70 116 GLU A C 1
ATOM 844 O O . GLU A 1 116 ? 5.379 10.877 17.281 1.00 25.70 116 GLU A O 1
ATOM 850 N N . ASP A 1 117 ? 7.058 12.276 17.917 1.00 23.90 117 ASP A N 1
ATOM 851 C CA . ASP A 1 117 ? 7.931 11.153 18.292 1.00 25.76 117 ASP A CA 1
ATOM 852 C C . ASP A 1 117 ? 8.404 11.350 19.724 1.00 26.56 117 ASP A C 1
ATOM 853 O O . ASP A 1 117 ? 9.231 12.239 19.997 1.00 29.17 117 ASP A O 1
ATOM 858 N N . PRO A 1 118 ? 7.895 10.597 20.675 1.00 28.38 118 PRO A N 1
ATOM 859 C CA . PRO A 1 118 ? 8.284 10.782 22.083 1.00 31.80 118 PRO A CA 1
ATOM 860 C C . PRO A 1 118 ? 9.747 10.433 22.357 1.00 34.32 118 PRO A C 1
ATOM 861 O O . PRO A 1 118 ? 10.293 10.828 23.395 1.00 40.58 118 PRO A O 1
ATOM 865 N N . ASN A 1 119 ? 10.412 9.744 21.433 1.00 34.71 119 ASN A N 1
ATOM 866 C CA . ASN A 1 119 ? 11.846 9.453 21.577 1.00 37.75 119 ASN A CA 1
ATOM 867 C C . ASN A 1 119 ? 12.730 10.341 20.717 1.00 31.02 119 ASN A C 1
ATOM 868 O O . ASN A 1 119 ? 13.952 10.115 20.610 1.00 37.70 119 ASN A O 1
ATOM 873 N N . SER A 1 120 ? 12.215 11.405 20.098 1.00 30.06 120 SER A N 1
ATOM 874 C CA . SER A 1 120 ? 13.040 12.384 19.403 1.00 29.33 120 SER A CA 1
ATOM 875 C C . SER A 1 120 ? 13.914 13.191 20.349 1.00 29.48 120 SER A C 1
ATOM 876 O O . SER A 1 120 ? 13.478 13.409 21.471 1.00 30.88 120 SER A O 1
ATOM 879 N N . ILE A 1 121 ? 15.074 13.683 19.906 1.00 31.96 121 ILE A N 1
ATOM 880 C CA . ILE A 1 121 ? 15.858 14.565 20.782 1.00 35.27 121 ILE A CA 1
ATOM 881 C C . ILE A 1 121 ? 15.111 15.853 21.104 1.00 33.72 121 ILE A C 1
ATOM 882 O O . ILE A 1 121 ? 15.428 16.495 22.121 1.00 35.29 121 ILE A O 1
ATOM 887 N N . ILE A 1 122 ? 14.169 16.233 20.234 1.00 29.27 122 ILE A N 1
ATOM 888 C CA . ILE A 1 122 ? 13.436 17.470 20.540 1.00 26.38 122 ILE A CA 1
ATOM 889 C C . ILE A 1 122 ? 12.060 17.197 21.089 1.00 26.32 122 ILE A C 1
ATOM 890 O O . ILE A 1 122 ? 11.220 18.091 21.086 1.00 27.22 122 ILE A O 1
ATOM 895 N N . ALA A 1 123 ? 11.807 15.975 21.569 1.00 26.74 123 ALA A N 1
ATOM 896 C CA . ALA A 1 123 ? 10.484 15.646 22.065 1.00 26.14 123 ALA A CA 1
ATOM 897 C C . ALA A 1 123 ? 10.012 16.624 23.123 1.00 27.69 123 ALA A C 1
ATOM 898 O O . ALA A 1 123 ? 10.76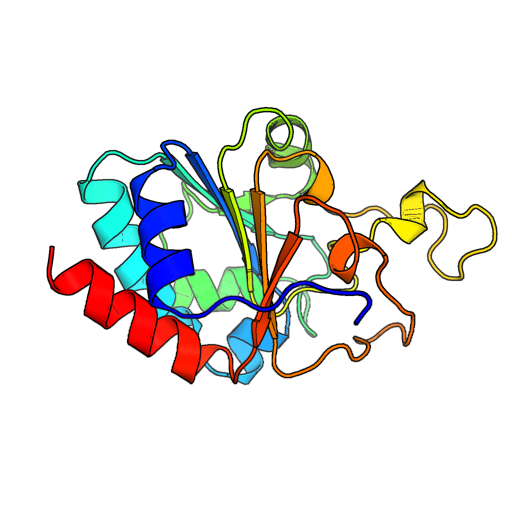0 16.941 24.064 1.00 28.78 123 ALA A O 1
ATOM 900 N N . GLY A 1 124 ? 8.783 17.104 22.997 1.00 26.16 124 GLY A N 1
ATOM 901 C CA . GLY A 1 124 ? 8.270 17.985 24.045 1.00 27.80 124 GLY A CA 1
ATOM 902 C C . GLY A 1 124 ? 8.629 19.445 23.865 1.00 28.75 124 GLY A C 1
ATOM 903 O O . GLY A 1 124 ? 8.053 2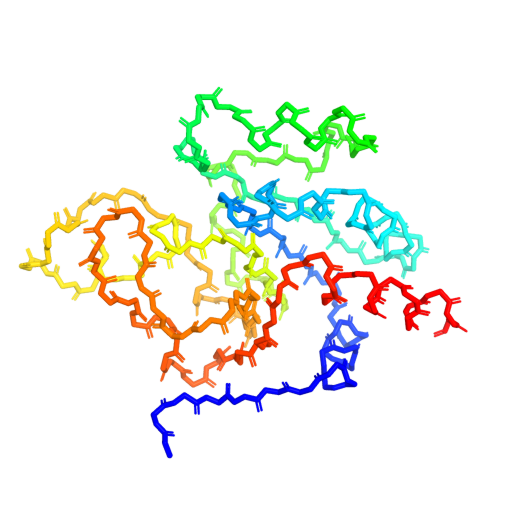0.334 24.530 1.00 31.33 124 GLY A O 1
ATOM 904 N N . MET A 1 125 ? 9.557 19.747 22.969 1.00 27.37 125 MET A N 1
ATOM 905 C CA . MET A 1 125 ? 9.901 21.176 22.784 1.00 27.21 125 MET A CA 1
ATOM 906 C C . MET A 1 125 ? 8.824 21.908 21.990 1.00 24.46 125 MET A C 1
ATOM 907 O O . MET A 1 125 ? 8.275 21.328 21.055 1.00 23.87 125 MET A O 1
ATOM 912 N N . PRO A 1 126 ? 8.493 23.135 22.346 1.00 24.60 126 PRO A N 1
ATOM 913 C CA . PRO A 1 126 ? 7.398 23.828 21.643 1.00 23.63 126 PRO A CA 1
ATOM 914 C C . PRO A 1 126 ? 7.794 24.182 20.200 1.00 23.78 126 PRO A C 1
ATOM 915 O O . PRO A 1 126 ? 8.923 24.593 19.933 1.00 22.49 126 PRO A O 1
ATOM 919 N N . VAL A 1 127 ? 6.848 23.981 19.272 1.00 22.11 127 VAL A N 1
ATOM 920 C CA . VAL A 1 127 ? 7.061 24.334 17.876 1.00 21.00 127 VAL A CA 1
ATOM 921 C C . VAL A 1 127 ? 5.849 25.045 17.288 1.00 20.38 127 VAL A C 1
ATOM 922 O O . VAL A 1 127 ? 4.708 24.996 17.822 1.00 21.77 127 VAL A O 1
ATOM 926 N N . LEU A 1 128 ? 6.047 25.666 16.138 1.00 19.85 128 LEU A N 1
ATOM 927 C CA . LEU A 1 128 ? 4.952 26.267 15.370 1.00 20.25 128 LEU A CA 1
ATOM 928 C C . LEU A 1 128 ? 4.272 25.176 14.550 1.00 19.85 128 LEU A C 1
ATOM 929 O O . LEU A 1 128 ? 4.950 24.449 13.771 1.00 20.95 128 LEU A O 1
ATOM 934 N N . GLU A 1 129 ? 2.948 25.038 14.660 1.00 20.19 129 GLU A N 1
ATOM 935 C CA . GLU A 1 129 ? 2.201 23.895 14.089 1.00 20.23 129 GLU A CA 1
ATOM 936 C C . GLU A 1 129 ? 1.816 24.038 12.628 1.00 20.76 129 GLU A C 1
ATOM 937 O O . GLU A 1 129 ? 0.657 23.895 12.220 1.00 20.99 129 GLU A O 1
ATOM 943 N N . VAL A 1 130 ? 2.817 24.294 11.790 1.00 20.67 130 VAL A N 1
ATOM 944 C CA . VAL A 1 130 ? 2.559 24.752 10.420 1.00 19.89 130 VAL A CA 1
ATOM 945 C C . VAL A 1 130 ? 1.905 23.669 9.584 1.00 20.13 130 VAL A C 1
ATOM 946 O O . VAL A 1 130 ? 1.153 23.986 8.647 1.00 20.57 130 VAL A O 1
ATOM 950 N N . TRP A 1 131 ? 2.125 22.390 9.922 1.00 19.70 131 TRP A N 1
ATOM 951 C CA . TRP A 1 131 ? 1.616 21.245 9.145 1.00 20.20 131 TRP A CA 1
ATOM 952 C C . TRP A 1 131 ? 0.101 21.117 9.263 1.00 20.80 131 TRP A C 1
ATOM 953 O O . TRP A 1 131 ? -0.490 20.317 8.514 1.00 22.26 131 TRP A O 1
ATOM 964 N N . LYS A 1 132 ? -0.537 21.846 10.149 1.00 20.69 132 LYS A N 1
ATOM 965 C CA . LYS A 1 132 ? -1.988 21.828 10.291 1.00 20.59 132 LYS A CA 1
ATOM 966 C C . LYS A 1 132 ? -2.681 22.748 9.286 1.00 21.61 132 LYS A C 1
ATOM 967 O O . LYS A 1 132 ? -3.916 22.717 9.190 1.00 22.08 132 LYS A O 1
ATOM 973 N N . SER A 1 133 ? -1.933 23.591 8.582 1.00 20.68 133 SER A N 1
ATOM 974 C CA . SER A 1 133 ? -2.516 24.454 7.576 1.00 21.52 133 SER A CA 1
ATOM 975 C C . SER A 1 133 ? -2.865 23.694 6.285 1.00 20.82 133 SER A C 1
ATOM 976 O O . SER A 1 133 ? -2.532 22.520 6.128 1.00 21.84 133 SER A O 1
ATOM 979 N N . LYS A 1 134 ? -3.534 24.378 5.352 1.00 20.78 134 LYS A N 1
ATOM 980 C CA . LYS A 1 134 ? -3.955 23.651 4.145 1.00 21.47 134 LYS A CA 1
ATOM 981 C C . LYS A 1 134 ? -2.801 23.289 3.235 1.00 21.03 134 LYS A C 1
ATOM 982 O O . LYS A 1 134 ? -2.783 22.243 2.602 1.00 22.32 134 LYS A O 1
ATOM 988 N N . GLN A 1 135 ? -1.806 24.185 3.155 1.00 21.03 135 GLN A N 1
ATOM 989 C CA . GLN A 1 135 ? -0.662 24.045 2.279 1.00 20.58 135 GLN A CA 1
ATOM 990 C C . GLN A 1 135 ? 0.559 24.690 2.923 1.00 19.98 135 GLN A C 1
ATOM 991 O O . GLN A 1 135 ? 0.392 25.822 3.415 1.00 20.87 135 GLN A O 1
ATOM 997 N N . VAL A 1 136 ? 1.690 24.005 2.897 1.00 19.07 136 VAL A N 1
ATOM 998 C CA . VAL A 1 136 ? 2.951 24.520 3.436 1.00 19.82 136 VAL A CA 1
ATOM 999 C C . VAL A 1 136 ? 3.910 24.586 2.249 1.00 19.36 136 VAL A C 1
ATOM 1000 O O . VAL A 1 136 ? 3.949 23.656 1.448 1.00 20.88 136 VAL A O 1
ATOM 1004 N N . ILE A 1 137 ? 4.662 25.672 2.160 1.00 19.56 137 ILE A N 1
ATOM 1005 C CA . ILE A 1 137 ? 5.789 25.777 1.251 1.00 19.80 137 ILE A CA 1
ATOM 1006 C C . ILE A 1 137 ? 7.043 26.017 2.108 1.00 19.19 137 ILE A C 1
ATOM 1007 O O . ILE A 1 137 ? 7.035 26.966 2.913 1.00 20.58 137 ILE A O 1
ATOM 1012 N N . VAL A 1 138 ? 8.039 25.129 1.996 1.00 19.13 138 VAL A N 1
ATOM 1013 C CA . VAL A 1 138 ? 9.267 25.303 2.750 1.00 19.35 138 VAL A CA 1
ATOM 1014 C C . VAL A 1 138 ? 10.353 25.817 1.811 1.00 19.60 138 VAL A C 1
ATOM 1015 O O . VAL A 1 138 ? 10.661 25.177 0.783 1.00 20.87 138 VAL A O 1
ATOM 1019 N N . MET A 1 139 ? 10.930 26.954 2.176 1.00 19.80 139 MET A N 1
ATOM 1020 C CA . MET A 1 139 ? 11.985 27.609 1.399 1.00 21.19 139 MET A CA 1
ATOM 1021 C C . MET A 1 139 ? 13.288 27.455 2.162 1.00 21.90 139 MET A C 1
ATOM 1022 O O . MET A 1 139 ? 13.454 28.060 3.238 1.00 22.59 139 MET A O 1
ATOM 1027 N N . LYS A 1 140 ? 14.183 26.650 1.605 1.00 20.54 140 LYS A N 1
ATOM 1028 C CA . LYS A 1 140 ? 15.536 26.407 2.138 1.00 21.03 140 LYS A CA 1
ATOM 1029 C C . LYS A 1 140 ? 16.320 25.815 0.970 1.00 21.74 140 LYS A C 1
ATOM 1030 O O . LYS A 1 140 ? 15.745 25.580 -0.104 1.00 20.90 140 LYS A O 1
ATOM 1036 N N . ARG A 1 141 ? 17.623 25.586 1.122 1.00 21.20 141 ARG A N 1
ATOM 1037 C CA . ARG A 1 141 ? 18.411 25.176 -0.041 1.00 21.64 141 ARG A CA 1
ATOM 1038 C C . ARG A 1 141 ? 18.364 23.667 -0.310 1.00 21.85 141 ARG A C 1
ATOM 1039 O O . ARG A 1 141 ? 18.560 23.309 -1.485 1.00 23.50 141 ARG A O 1
ATOM 1047 N N . SER A 1 142 ? 18.129 22.853 0.703 1.00 23.36 142 SER A N 1
ATOM 1048 C CA . SER A 1 142 ? 18.225 21.407 0.604 1.00 24.13 142 SER A CA 1
ATOM 1049 C C . SER A 1 142 ? 17.198 20.713 1.506 1.00 23.59 142 SER A C 1
ATOM 1050 O O . SER A 1 142 ? 16.400 21.390 2.115 1.00 23.21 142 SER A O 1
ATOM 1053 N N . LEU A 1 143 ? 17.254 19.395 1.574 1.00 23.94 143 LEU A N 1
ATOM 1054 C CA . LEU A 1 143 ? 16.464 18.610 2.519 1.00 25.98 143 LEU A CA 1
ATOM 1055 C C . LEU A 1 143 ? 17.211 18.454 3.831 1.00 25.38 143 LEU A C 1
ATOM 1056 O O . LEU A 1 143 ? 16.805 17.635 4.659 1.00 27.42 143 LEU A O 1
ATOM 1061 N N . GLY A 1 144 ? 18.279 19.217 4.074 1.00 24.80 144 GLY A N 1
ATOM 1062 C CA . GLY A 1 144 ? 19.113 19.035 5.230 1.00 25.63 144 GLY A CA 1
ATOM 1063 C C . GLY A 1 144 ? 18.691 19.648 6.549 1.00 23.25 144 GLY A C 1
ATOM 1064 O O . GLY A 1 144 ? 17.715 20.393 6.705 1.00 23.83 144 GLY A O 1
ATOM 1065 N N . VAL A 1 145 ? 19.448 19.362 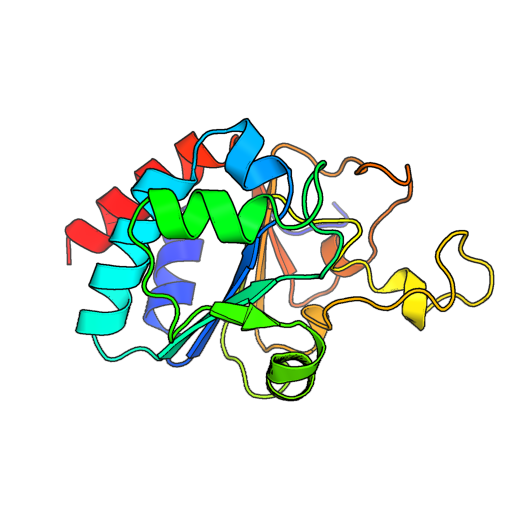7.614 1.00 23.42 145 VAL A N 1
ATOM 1066 C CA . VAL A 1 145 ? 19.101 19.732 8.967 1.00 23.87 145 VAL A CA 1
ATOM 1067 C C . VAL A 1 145 ? 19.312 21.204 9.296 1.00 23.30 145 VAL A C 1
ATOM 1068 O O . VAL A 1 145 ? 19.879 21.980 8.529 1.00 24.98 145 VAL A O 1
ATOM 1072 N N . GLY A 1 146 ? 18.790 21.547 10.473 1.00 24.23 146 GLY A N 1
ATOM 1073 C CA . GLY A 1 146 ? 19.027 22.866 11.065 1.00 24.86 146 GLY A CA 1
ATOM 1074 C C . GLY A 1 146 ? 19.948 22.727 12.281 1.00 24.61 146 GLY A C 1
ATOM 1075 O O . GLY A 1 146 ? 20.670 21.755 12.399 1.00 24.44 146 GLY A O 1
ATOM 1076 N N . TYR A 1 147 ? 19.897 23.687 13.202 1.00 22.94 147 TYR A N 1
ATOM 1077 C CA . TYR A 1 147 ? 20.753 23.689 14.363 1.00 23.32 147 TYR A CA 1
ATOM 1078 C C . TYR A 1 147 ? 20.775 22.382 15.152 1.00 23.86 147 TYR A C 1
ATOM 1079 O O . TYR A 1 147 ? 21.855 21.925 15.540 1.00 26.45 147 TYR A O 1
ATOM 1088 N N . ALA A 1 148 ? 19.585 21.810 15.378 1.00 25.10 148 ALA A N 1
ATOM 1089 C CA . ALA A 1 148 ? 19.505 20.634 16.260 1.00 26.05 148 ALA A CA 1
ATOM 1090 C C . ALA A 1 148 ? 19.964 19.351 15.591 1.00 25.89 148 ALA A C 1
ATOM 1091 O O . ALA A 1 148 ? 20.064 18.322 16.273 1.00 29.48 148 ALA A O 1
ATOM 1093 N N . ALA A 1 149 ? 20.259 19.383 14.295 1.00 25.47 149 ALA A N 1
ATOM 1094 C CA . ALA A 1 149 ? 20.786 18.218 13.579 1.00 26.15 149 ALA A CA 1
ATOM 1095 C C . ALA A 1 149 ? 19.809 17.061 13.558 1.00 26.37 149 ALA A C 1
ATOM 1096 O O . ALA A 1 149 ? 20.156 15.859 13.652 1.00 29.10 149 ALA A O 1
ATOM 1098 N N . VAL A 1 150 ? 18.524 17.331 13.350 1.00 24.34 150 VAL A N 1
ATOM 1099 C CA . VAL A 1 150 ? 17.562 16.225 13.175 1.00 25.91 150 VAL A CA 1
ATOM 1100 C C . VAL A 1 150 ? 16.751 16.379 11.907 1.00 24.62 150 VAL A C 1
ATOM 1101 O O . VAL A 1 150 ? 16.522 17.535 11.466 1.00 25.43 150 VAL A O 1
ATOM 1105 N N . ASP A 1 151 ? 16.235 15.277 11.329 1.00 25.03 151 ASP A N 1
ATOM 1106 C CA . ASP A 1 151 ? 15.315 15.353 10.183 1.00 22.91 151 ASP A CA 1
ATOM 1107 C C . ASP A 1 151 ? 13.966 15.961 10.589 1.00 21.69 151 ASP A C 1
ATOM 1108 O O . ASP A 1 151 ? 13.571 15.928 11.748 1.00 24.58 151 ASP A O 1
ATOM 1113 N N . ASN A 1 152 ? 13.258 16.569 9.655 1.00 22.32 152 ASN A N 1
ATOM 1114 C CA . ASN A 1 152 ? 11.975 17.228 9.894 1.00 21.99 152 ASN A CA 1
ATOM 1115 C C . ASN A 1 152 ? 10.877 16.561 9.075 1.00 21.80 152 ASN A C 1
ATOM 1116 O O . ASN A 1 152 ? 10.815 16.670 7.834 1.00 21.54 152 ASN A O 1
ATOM 1121 N N . PRO A 1 153 ? 9.981 15.831 9.738 1.00 21.56 153 PRO A N 1
ATOM 1122 C CA . PRO A 1 153 ? 8.918 15.116 9.018 1.00 21.79 153 PRO A CA 1
ATOM 1123 C C . PRO A 1 153 ? 8.107 16.046 8.120 1.00 20.89 153 PRO A C 1
ATOM 1124 O O . PRO A 1 153 ? 7.551 15.547 7.131 1.00 21.19 153 PRO A O 1
ATOM 1128 N N . ILE A 1 154 ? 7.983 17.344 8.423 1.00 20.91 154 ILE A N 1
ATOM 1129 C CA . ILE A 1 154 ? 7.079 18.134 7.566 1.00 20.39 154 ILE A CA 1
ATOM 1130 C C . ILE A 1 154 ? 7.555 18.146 6.112 1.00 20.90 154 ILE A C 1
ATOM 1131 O O . ILE A 1 154 ? 6.734 18.365 5.221 1.00 21.01 154 ILE A O 1
ATOM 1136 N N . PHE A 1 155 ? 8.841 17.875 5.840 1.00 21.19 155 PHE A N 1
ATOM 1137 C CA . PHE A 1 155 ? 9.288 17.942 4.443 1.00 21.16 155 PHE A CA 1
ATOM 1138 C C . PHE A 1 155 ? 8.662 16.848 3.573 1.00 20.42 155 PHE A C 1
ATOM 1139 O O . PHE A 1 155 ? 8.702 17.001 2.330 1.00 22.00 155 PHE A O 1
ATOM 1147 N N . TYR A 1 156 ? 8.117 15.791 4.172 1.00 21.10 156 TYR A N 1
ATOM 1148 C CA . TYR A 1 156 ? 7.605 14.601 3.444 1.00 20.64 156 TYR A CA 1
ATOM 1149 C C . TYR A 1 156 ? 6.119 14.419 3.626 1.00 20.95 156 TYR A C 1
ATOM 1150 O O . TYR A 1 156 ? 5.527 13.417 3.188 1.00 22.67 156 TYR A O 1
ATOM 1159 N N . LYS A 1 157 ? 5.476 15.375 4.290 1.00 21.01 157 LYS A N 1
ATOM 1160 C CA . LYS A 1 157 ? 4.022 15.319 4.493 1.00 21.01 157 LYS A CA 1
ATOM 1161 C C . LYS A 1 157 ? 3.306 15.616 3.193 1.00 21.29 157 LYS A C 1
ATOM 1162 O O . LYS A 1 157 ? 3.819 16.313 2.321 1.00 22.26 157 LYS A O 1
ATOM 1168 N N . PRO A 1 158 ? 2.089 15.123 2.997 1.00 22.20 158 PRO A N 1
ATOM 1169 C CA . PRO A 1 158 ? 1.389 15.345 1.735 1.00 22.49 158 PRO A CA 1
ATOM 1170 C C . PRO A 1 158 ? 0.974 16.788 1.451 1.00 21.74 158 PRO A C 1
ATOM 1171 O O . PRO A 1 158 ? 0.824 17.117 0.265 1.00 24.26 158 PRO A O 1
ATOM 1175 N N . ASN A 1 159 ? 0.864 17.628 2.468 1.00 21.28 159 ASN A N 1
ATOM 1176 C CA . ASN A 1 159 ? 0.491 19.035 2.231 1.00 21.29 159 ASN A CA 1
ATOM 1177 C C . ASN A 1 159 ? 1.719 19.970 2.268 1.00 21.17 159 ASN A C 1
ATOM 1178 O O . ASN A 1 159 ? 1.557 21.210 2.392 1.00 21.64 159 ASN A O 1
ATOM 1183 N N . THR A 1 160 ? 2.940 19.426 2.134 1.00 20.04 160 THR A N 1
ATOM 1184 C CA . THR A 1 160 ? 4.146 20.250 2.025 1.00 21.78 160 THR A CA 1
ATOM 1185 C C . THR A 1 160 ? 4.770 20.166 0.629 1.00 19.77 160 THR A C 1
ATOM 1186 O O . THR A 1 160 ? 4.916 19.035 0.131 1.00 22.17 160 THR A O 1
ATOM 1190 N N . ALA A 1 161 ? 5.129 21.354 0.129 1.00 19.79 161 ALA A N 1
ATOM 1191 C CA . ALA A 1 161 ? 5.910 21.459 -1.088 1.00 20.46 161 ALA A CA 1
ATOM 1192 C C . ALA A 1 161 ? 7.228 22.129 -0.742 1.00 21.49 161 ALA A C 1
ATOM 1193 O O . ALA A 1 161 ? 7.252 23.129 0.031 1.00 21.20 161 ALA A O 1
ATOM 1195 N N . MET A 1 162 ? 8.331 21.627 -1.279 1.00 21.24 162 MET A N 1
ATOM 1196 C CA . MET A 1 162 ? 9.636 22.239 -1.106 1.00 20.60 162 MET A CA 1
ATOM 1197 C C . MET A 1 162 ? 9.910 23.189 -2.269 1.00 21.32 162 MET A C 1
ATOM 1198 O O . MET A 1 162 ? 9.806 22.764 -3.445 1.00 22.89 162 MET A O 1
ATOM 1203 N N . LEU A 1 163 ? 10.251 24.428 -1.940 1.00 21.83 163 LEU A N 1
ATOM 1204 C CA . LEU A 1 163 ? 10.669 25.436 -2.950 1.00 21.76 163 LEU A CA 1
ATOM 1205 C C . LEU A 1 163 ? 12.151 25.672 -2.716 1.00 22.85 163 LEU A C 1
ATOM 1206 O O . LEU A 1 163 ? 12.489 26.509 -1.851 1.00 22.28 163 LEU A O 1
ATOM 1211 N N . LEU A 1 164 ? 12.991 24.892 -3.408 1.00 21.87 164 LEU A N 1
ATOM 1212 C CA . LEU A 1 164 ? 14.389 24.842 -2.991 1.00 22.03 164 LEU A CA 1
ATOM 1213 C C . LEU A 1 164 ? 15.196 25.977 -3.608 1.00 21.31 164 LEU A C 1
ATOM 1214 O O . LEU A 1 164 ? 15.086 26.269 -4.805 1.00 25.36 164 LEU A O 1
ATOM 1219 N N . GLY A 1 165 ? 16.060 26.607 -2.834 1.00 21.56 165 GLY A N 1
ATOM 1220 C CA . GLY A 1 165 ? 16.956 27.657 -3.295 1.00 21.66 165 GLY A CA 1
ATOM 1221 C C . GLY A 1 165 ? 17.387 28.512 -2.110 1.00 21.20 165 GLY A C 1
ATOM 1222 O O . GLY A 1 165 ? 16.819 28.471 -1.019 1.00 21.69 165 GLY A O 1
ATOM 1223 N N . ASP A 1 166 ? 18.404 29.351 -2.367 1.00 20.71 166 ASP A N 1
ATOM 1224 C CA . ASP A 1 166 ? 18.779 30.406 -1.413 1.00 21.52 166 ASP A CA 1
ATOM 1225 C C . ASP A 1 166 ? 17.545 31.281 -1.124 1.00 21.86 166 ASP A C 1
ATOM 1226 O O . ASP A 1 166 ? 16.826 31.620 -2.059 1.00 22.40 166 ASP A O 1
ATOM 1231 N N . ALA A 1 167 ? 17.330 31.669 0.124 1.00 21.00 167 ALA A N 1
ATOM 1232 C CA . ALA A 1 167 ? 16.064 32.353 0.453 1.00 20.29 167 ALA A CA 1
ATOM 1233 C C . ALA A 1 167 ? 15.930 33.706 -0.230 1.00 22.02 167 ALA A C 1
ATOM 1234 O O . ALA A 1 167 ? 14.793 34.111 -0.518 1.00 22.65 167 ALA A O 1
ATOM 1236 N N . LYS A 1 168 ? 17.032 34.419 -0.426 1.00 22.69 168 LYS A N 1
ATOM 1237 C CA . LYS A 1 168 ? 16.868 35.748 -1.059 1.00 22.84 168 LYS A CA 1
ATOM 1238 C C . LYS A 1 168 ? 16.661 35.584 -2.566 1.00 22.50 168 LYS A C 1
ATOM 1239 O O . LYS A 1 168 ? 15.885 36.325 -3.164 1.00 23.92 168 LYS A O 1
ATOM 1245 N N . LYS A 1 169 ? 17.332 34.614 -3.202 1.00 23.37 169 LYS A N 1
ATOM 1246 C CA . LYS A 1 169 ? 17.067 34.385 -4.638 1.00 24.06 169 LYS A CA 1
ATOM 1247 C C . LYS A 1 169 ? 15.592 34.057 -4.853 1.00 22.88 169 LYS A C 1
ATOM 1248 O O . LYS A 1 169 ? 14.898 34.531 -5.751 1.00 23.68 169 LYS A O 1
ATOM 1254 N N . THR A 1 170 ? 15.085 33.169 -3.987 1.00 22.03 170 THR A N 1
ATOM 1255 C CA . THR A 1 170 ? 13.675 32.775 -4.153 1.00 21.95 170 THR A CA 1
ATOM 1256 C C . THR A 1 170 ? 12.730 33.925 -3.892 1.00 22.13 170 THR A C 1
ATOM 1257 O O . THR A 1 170 ? 11.781 34.140 -4.598 1.00 22.27 170 THR A O 1
ATOM 1261 N N . CYS A 1 171 ? 12.972 34.656 -2.782 1.00 21.43 171 CYS A N 1
ATOM 1262 C CA . CYS A 1 171 ? 12.023 35.725 -2.430 1.00 21.69 171 CYS A CA 1
ATOM 1263 C C . CYS A 1 171 ? 12.131 36.913 -3.363 1.00 21.76 171 CYS A C 1
ATOM 1264 O O . CYS A 1 171 ? 11.127 37.592 -3.615 1.00 23.90 171 CYS A O 1
ATOM 1267 N N . ASP A 1 172 ? 13.353 37.203 -3.865 1.00 22.80 172 ASP A N 1
ATOM 1268 C CA . ASP A 1 172 ? 13.432 38.250 -4.886 1.00 23.31 172 ASP A CA 1
ATOM 1269 C C . ASP A 1 172 ? 12.564 37.889 -6.090 1.00 23.80 172 ASP A C 1
ATOM 1270 O O . ASP A 1 172 ? 11.893 38.726 -6.686 1.00 23.41 172 ASP A O 1
ATOM 1275 N N . ALA A 1 173 ? 12.595 36.631 -6.499 1.00 23.88 173 ALA A N 1
ATOM 1276 C CA . ALA A 1 173 ? 11.884 36.171 -7.680 1.00 24.57 173 ALA A CA 1
ATOM 1277 C C . ALA A 1 173 ? 10.376 36.169 -7.448 1.00 24.24 173 ALA A C 1
ATOM 1278 O O . ALA A 1 173 ? 9.595 36.566 -8.298 1.00 26.32 173 ALA A O 1
ATOM 1280 N N . LEU A 1 174 ? 9.945 35.729 -6.261 1.00 23.81 174 LEU A N 1
ATOM 1281 C CA . LEU A 1 174 ? 8.542 35.821 -5.904 1.00 24.91 174 LEU A CA 1
ATOM 1282 C C . LEU A 1 174 ? 8.081 37.282 -5.815 1.00 24.98 174 LEU A C 1
ATOM 1283 O O . LEU A 1 174 ? 7.010 37.598 -6.292 1.00 25.00 174 LEU A O 1
ATOM 1288 N N . GLN A 1 175 ? 8.871 38.192 -5.223 1.00 24.28 175 GLN A N 1
ATOM 1289 C CA . GLN A 1 175 ? 8.507 39.617 -5.249 1.00 24.50 175 GLN A CA 1
ATOM 1290 C C . GLN A 1 175 ? 8.287 40.102 -6.680 1.00 24.36 175 GLN A C 1
ATOM 1291 O O . GLN A 1 175 ? 7.326 40.795 -7.012 1.00 26.27 175 GLN A O 1
ATOM 1297 N N . ALA A 1 176 ? 9.222 39.759 -7.582 1.00 25.26 176 ALA A N 1
ATOM 1298 C CA . ALA A 1 176 ? 9.074 40.183 -8.988 1.00 24.75 176 ALA A CA 1
ATOM 1299 C C . ALA A 1 176 ? 7.770 39.673 -9.592 1.00 27.81 176 ALA A C 1
ATOM 1300 O O . ALA A 1 176 ? 7.056 40.376 -10.322 1.00 30.12 176 ALA A O 1
ATOM 1302 N N . LYS A 1 177 ? 7.445 38.411 -9.351 1.00 25.74 177 LYS A N 1
ATOM 1303 C CA . LYS A 1 177 ? 6.266 37.826 -9.995 1.00 25.81 177 LYS A CA 1
ATOM 1304 C C . LYS A 1 177 ? 5.009 38.438 -9.395 1.00 26.09 177 LYS A C 1
ATOM 1305 O O . LYS A 1 177 ? 3.979 38.629 -10.066 1.00 27.84 177 LYS A O 1
ATOM 1311 N N . VAL A 1 178 ? 5.002 38.752 -8.103 1.00 24.92 178 VAL A N 1
ATOM 1312 C CA . VAL A 1 178 ? 3.803 39.401 -7.557 1.00 26.54 178 VAL A CA 1
ATOM 1313 C C . VAL A 1 178 ? 3.662 40.826 -8.063 1.00 27.99 178 VAL A C 1
ATOM 1314 O O . VAL A 1 178 ? 2.524 41.272 -8.315 1.00 31.61 178 VAL A O 1
ATOM 1318 N N . ARG A 1 179 ? 4.742 41.578 -8.200 1.00 27.45 179 ARG A N 1
ATOM 1319 C CA . ARG A 1 179 ? 4.782 42.945 -8.726 1.00 29.76 179 ARG A CA 1
ATOM 1320 C C . ARG A 1 179 ? 4.227 43.016 -10.140 1.00 34.60 179 ARG A C 1
ATOM 1321 O O . ARG A 1 179 ? 3.613 44.013 -10.504 1.00 34.95 179 ARG A O 1
ATOM 1329 N N . GLU A 1 180 ? 4.372 41.967 -10.939 1.00 37.67 180 GLU A N 1
ATOM 1330 C CA . GLU A 1 180 ? 3.702 41.838 -12.225 1.00 42.29 180 GLU A CA 1
ATOM 1331 C C . GLU A 1 180 ? 2.194 42.090 -12.129 1.00 46.76 180 GLU A C 1
ATOM 1332 O O . GLU A 1 180 ? 1.561 42.477 -13.109 1.00 47.35 180 GLU A O 1
ATOM 1338 N N . SER A 1 181 ? 1.610 41.839 -10.966 1.00 56.42 181 SER A N 1
ATOM 1339 C CA . SER A 1 181 ? 0.195 42.015 -10.671 1.00 61.62 181 SER A CA 1
ATOM 1340 C C . SER A 1 181 ? -0.598 40.814 -11.190 1.00 63.71 181 SER A C 1
ATOM 1341 O O . SER A 1 181 ? -0.200 39.678 -10.893 1.00 73.30 181 SER A O 1
#

Radius of gyration: 14.76 Å; Cα contacts (8 Å, |Δi|>4): 346; chains: 1; bounding box: 29×38×36 Å

Organism: Bos taurus (NCBI:txid9913)

Nearest PDB structures (foldseek):
  1d4o-assembly1_A  TM=1.006E+00  e=2.068E-39  Bos taurus
  1pt9-assembly1_A  TM=9.980E-01  e=3.784E-37  Homo sapiens
  2fsv-assembly1_C  TM=9.807E-01  e=1.747E-24  Rhodospirillum rubrum
  1nm5-assembly1_C  TM=9.849E-01  e=2.114E-24  Rhodospirillum rubrum
  1pno-assembly1_A  TM=9.337E-01  e=8.153E-25  Rhodospirillum rubrum

B-factor: mean 27.1, std 9.6, range [8.17, 93.45]

Sequence (177 aa):
GTHTEINLDNAIDMIREANSIIITPGYGLCAAKAQYPIADLVKMLSEQGKKVRFGIHPVAGRMPGQLNVLLAEAGVPYDIVLEMDEINHDFPDTDLVLVIGANDTVNSAAQEDPNSIIAGMPVLEVWKSKQVIVMKRSLGVGYAAVDNPIFYKPNTAMLLGDAKKTCDALQAKVRES

InterPro domains:
  IPR007698 Alanine dehydrogenase/pyridine nucleotide transhydrogenase, NAD(H)-binding domain [PF01262] (203-435)
  IPR007698 Alanine dehydrogenase/pyridine nucleotide transhydrogenase, NAD(H)-binding domain [SM01002] (208-372)
  IPR007886 Alanine dehydrogenase/pyridine nucleotide transhydrogenase, N-terminal [PF05222] (60-199)
  IPR007886 Alanine dehydrogenase/pyridine nucleotide transhydrogenase, N-terminal [SM01003] (60-199)
  IPR008142 Alanine dehydrogenase/NAD(P) transhydrogenase, conserved site-1 [PS00836] (60-86)
  IPR008143 Alanine dehydrogenase/pyridine nucleotide transhydrogenase, conserved site-2 [PS00837] (232-257)
  IPR024605 NAD(P) transhydrogenase, alpha subunit, C-terminal [PF12769] (502-587)
  IPR026255 NAD(P) transhydrogenase, alpha subunit [TIGR00561] (59-587)
  IPR029035 DHS-like NAD/FAD-binding domain superfamily [SSF52467] (907-1082)
  IPR034300 NADP transhydrogenase beta-like domain [PF02233] (621-1078)
  IPR036291 NAD(P)-binding domain superfamily [SSF51735] (199-378)